Protein AF-0000000075451175 (afdb_homodimer)

Secondary structure (DSSP, 8-state):
--HHHHHHHHHHHHHHHHHHHHHHHHGGGGGT-----S--TT---HHHHHHHHIIIIIHHHHHHHHHT---HHHHHHHHHHHHHHHHHHHHHHHHH-S-S-TTHHHHHHHHHHHHHHHHHHHHHHHHHHT-/--HHHHHHHHHHHHHHHHHHHHHHHHGGGGGT-----S-STT---HHHHHHHHIIIIIHHHHHHHHHT---HHHHHHHHHHHHHHHHHHHHHHHHH-S-S-TTHHHHHHHHHHHHHHHHHHHHHHHHHHT-

Solvent-accessible surface area (backbone atoms only — not comparable to full-atom values): 13607 Å² total; per-residue (Å²): 127,55,69,40,58,52,49,32,52,43,33,50,46,49,33,51,45,48,50,49,50,54,50,57,68,51,52,46,32,35,17,51,34,82,76,77,84,65,93,45,90,82,61,74,62,63,66,59,52,51,52,49,46,41,63,42,45,49,49,35,52,50,33,36,60,22,38,73,45,85,51,65,71,36,28,47,49,25,21,54,52,28,43,52,49,21,52,46,39,48,56,48,39,58,71,52,51,90,55,94,52,48,24,49,71,54,47,42,59,51,42,32,52,51,24,47,52,40,20,52,52,29,48,48,54,43,57,55,70,75,103,130,48,70,41,54,52,50,32,51,45,32,50,48,49,34,50,44,48,51,49,49,55,49,57,70,50,52,53,44,84,75,72,46,79,60,48,76,44,94,41,90,35,61,60,60,48,65,57,37,34,52,51,36,39,63,41,43,49,49,35,52,50,35,36,58,22,38,71,46,84,52,64,70,34,27,46,50,27,21,52,53,28,42,51,48,22,51,46,37,48,55,49,37,59,71,52,52,88,56,93,54,69,66,49,72,56,47,42,59,50,45,32,52,50,23,48,52,40,20,51,54,28,49,49,53,42,56,54,69,74,99

Foldseek 3Di:
DDLLVVLLVLLVVLLVLLVVVVVLLCVCVVVVDDSDPDDPVPDDDPVVVVVSCCLNPVLSVLLSVLSPDLDLVSLVSNLVSLQVNLVCLVVVLVVCPPDPRPVSVVSSVVSNVSSVVSNVSSVVSSVVSVD/DDLLVVLLVLLVVLLVLLVVVVVLLCVCVVVPDDSDPDPPVPPDDVVVVVVSCCLNPVLSVLLSVLSPDLDLVSLVSNLVSLQVQLVCLVVVLVVCPPDPRPVSVVSSVVSNVSSVVSNVSSVVSSVVSVD

Nearest PDB structures (foldseek):
  6z0c-assembly1_A  TM=4.212E-01  e=1.501E+00  Escherichia coli
  8jcw-assembly1_3  TM=3.152E-01  e=2.525E+00  Homo sapiens
  6jx6-assembly1_A  TM=2.304E-01  e=2.951E+00  Homo sapiens
  6z0c-assembly1_A  TM=4.210E-01  e=1.888E+00  Escherichia coli
  6jx6-assembly1_A  TM=3.410E-01  e=3.008E+00  Homo sapiens

pLDDT: mean 93.8, std 7.67, range [59.25, 98.88]

Structure (mmCIF, N/CA/C/O backbone):
data_AF-0000000075451175-model_v1
#
loop_
_entity.id
_entity.type
_entity.pdbx_description
1 polymer Lipoprotein
#
loop_
_atom_site.group_PDB
_atom_site.id
_atom_site.type_symbol
_atom_site.label_atom_id
_atom_site.label_alt_id
_atom_site.label_comp_id
_atom_site.label_asym_id
_atom_site.label_entity_id
_atom_site.label_seq_id
_atom_site.pdbx_PDB_ins_code
_atom_site.Cartn_x
_atom_site.Cartn_y
_atom_site.Cartn_z
_atom_site.occupancy
_atom_site.B_iso_or_equiv
_atom_site.auth_seq_id
_atom_site.auth_comp_id
_atom_site.auth_asym_id
_atom_site.auth_atom_id
_atom_site.pdbx_PDB_model_num
ATOM 1 N N . MET A 1 1 ? -4.773 17.688 11.164 1 72 1 MET A N 1
ATOM 2 C CA . MET A 1 1 ? -3.732 16.672 11.016 1 72 1 MET A CA 1
ATOM 3 C C . MET A 1 1 ? -2.346 17.297 11.133 1 72 1 MET A C 1
ATOM 5 O O . MET A 1 1 ? -2.068 18.328 10.516 1 72 1 MET A O 1
ATOM 9 N N . THR A 1 2 ? -1.628 16.656 12.102 1 85.19 2 THR A N 1
ATOM 10 C CA . THR A 1 2 ? -0.288 17.219 12.258 1 85.19 2 THR A CA 1
ATOM 11 C C . THR A 1 2 ? 0.622 16.75 11.125 1 85.19 2 THR A C 1
ATOM 13 O O . THR A 1 2 ? 0.327 15.758 10.445 1 85.19 2 THR A O 1
ATOM 16 N N . LYS A 1 3 ? 1.642 17.484 10.945 1 89.31 3 LYS A N 1
ATOM 17 C CA . LYS A 1 3 ? 2.602 17.141 9.898 1 89.31 3 LYS A CA 1
ATOM 18 C C . LYS A 1 3 ? 3.246 15.789 10.172 1 89.31 3 LYS A C 1
ATOM 20 O O . LYS A 1 3 ? 3.453 15 9.25 1 89.31 3 LYS A O 1
ATOM 25 N N . GLY A 1 4 ? 3.52 15.555 11.398 1 91 4 GLY A N 1
ATOM 26 C CA . GLY A 1 4 ? 4.098 14.281 11.789 1 91 4 GLY A CA 1
ATOM 27 C C . GLY A 1 4 ? 3.225 13.094 11.438 1 91 4 GLY A C 1
ATOM 28 O O . GLY A 1 4 ? 3.723 12.055 11 1 91 4 GLY A O 1
ATOM 29 N N . MET A 1 5 ? 1.976 13.25 11.648 1 92.12 5 MET A N 1
ATOM 30 C CA . MET A 1 5 ? 1.048 12.164 11.336 1 92.12 5 MET A CA 1
ATOM 31 C C . MET A 1 5 ? 0.961 11.945 9.828 1 92.12 5 MET A C 1
ATOM 33 O O . MET A 1 5 ? 0.893 10.797 9.367 1 92.12 5 MET A O 1
ATOM 37 N N . LYS A 1 6 ? 0.967 12.984 9.109 1 94.81 6 LYS A N 1
ATOM 38 C CA . LYS A 1 6 ? 0.953 12.859 7.656 1 94.81 6 LYS A CA 1
ATOM 39 C C . LYS A 1 6 ? 2.197 12.133 7.156 1 94.81 6 LYS A C 1
ATOM 41 O O . LYS A 1 6 ? 2.105 11.25 6.301 1 94.81 6 LYS A O 1
ATOM 46 N N . ILE A 1 7 ? 3.271 12.523 7.707 1 97.75 7 ILE A N 1
ATOM 47 C CA . ILE A 1 7 ? 4.535 11.898 7.328 1 97.75 7 ILE A CA 1
ATOM 48 C C . ILE A 1 7 ? 4.516 10.422 7.719 1 97.75 7 ILE A C 1
ATOM 50 O O . ILE A 1 7 ? 4.988 9.57 6.961 1 97.75 7 ILE A O 1
ATOM 54 N N . ALA A 1 8 ? 3.965 10.102 8.797 1 97.56 8 ALA A N 1
ATOM 55 C CA . ALA A 1 8 ? 3.871 8.711 9.219 1 97.56 8 ALA A CA 1
ATOM 56 C C . ALA A 1 8 ? 3.014 7.898 8.25 1 97.56 8 ALA A C 1
ATOM 58 O O . ALA A 1 8 ? 3.359 6.766 7.902 1 97.56 8 ALA A O 1
ATOM 59 N N . VAL A 1 9 ? 1.909 8.461 7.809 1 97.56 9 VAL A N 1
ATOM 60 C CA . VAL A 1 9 ? 1.047 7.781 6.852 1 97.56 9 VAL A CA 1
ATOM 61 C C . VAL A 1 9 ? 1.802 7.562 5.539 1 97.56 9 VAL A C 1
ATOM 63 O O . VAL A 1 9 ? 1.702 6.5 4.926 1 97.56 9 VAL A O 1
ATOM 66 N N . LEU A 1 10 ? 2.58 8.508 5.18 1 98.69 10 LEU A N 1
ATOM 67 C CA . LEU A 1 10 ? 3.348 8.391 3.943 1 98.69 10 LEU A CA 1
ATOM 68 C C . LEU A 1 10 ? 4.402 7.293 4.062 1 98.69 10 LEU A C 1
ATOM 70 O O . LEU A 1 10 ? 4.621 6.531 3.117 1 98.69 10 LEU A O 1
ATOM 74 N N . TRP A 1 11 ? 5.027 7.195 5.191 1 98.81 11 TRP A N 1
ATOM 75 C CA . TRP A 1 11 ? 5.977 6.113 5.43 1 98.81 11 TRP A CA 1
ATOM 76 C C . TRP A 1 11 ? 5.273 4.758 5.391 1 98.81 11 TRP A C 1
ATOM 78 O O . TRP A 1 11 ? 5.816 3.785 4.863 1 98.81 11 TRP A O 1
ATOM 88 N N . LEU A 1 12 ? 4.109 4.699 5.934 1 98.69 12 LEU A N 1
ATOM 89 C CA . LEU A 1 12 ? 3.344 3.459 5.879 1 98.69 12 LEU A CA 1
ATOM 90 C C . LEU A 1 12 ? 2.975 3.113 4.438 1 98.69 12 LEU A C 1
ATOM 92 O O . LEU A 1 12 ? 2.994 1.942 4.055 1 98.69 12 LEU A O 1
ATOM 96 N N . LEU A 1 13 ? 2.693 4.133 3.672 1 98.75 13 LEU A N 1
ATOM 97 C CA . LEU A 1 13 ? 2.416 3.906 2.256 1 98.75 13 LEU A CA 1
ATOM 98 C C . LEU A 1 13 ? 3.641 3.336 1.547 1 98.75 13 LEU A C 1
ATOM 100 O O . LEU A 1 13 ? 3.51 2.508 0.643 1 98.75 13 LEU A O 1
ATOM 104 N N . VAL A 1 14 ? 4.781 3.789 1.929 1 98.81 14 VAL A N 1
ATOM 105 C CA . VAL A 1 14 ? 6.016 3.258 1.354 1 98.81 14 VAL A CA 1
ATOM 106 C C . VAL A 1 14 ? 6.125 1.767 1.659 1 98.81 14 VAL A C 1
ATOM 108 O O . VAL A 1 14 ? 6.422 0.965 0.77 1 98.81 14 VAL A O 1
ATOM 111 N N . ILE A 1 15 ? 5.871 1.383 2.881 1 98.75 15 ILE A N 1
ATOM 112 C CA . ILE A 1 15 ? 5.918 -0.023 3.27 1 98.75 15 ILE A CA 1
ATOM 113 C C . ILE A 1 15 ? 4.887 -0.815 2.469 1 98.75 15 ILE A C 1
ATOM 115 O O . ILE A 1 15 ? 5.203 -1.868 1.909 1 98.75 15 ILE A O 1
ATOM 119 N N . CYS A 1 16 ? 3.725 -0.263 2.383 1 98.5 16 CYS A N 1
ATOM 120 C CA . CYS A 1 16 ? 2.652 -0.917 1.64 1 98.5 16 CYS A CA 1
ATOM 121 C C . CYS A 1 16 ? 3.006 -1.034 0.162 1 98.5 16 CYS A C 1
ATOM 123 O O . CYS A 1 16 ? 2.707 -2.045 -0.475 1 98.5 16 CYS A O 1
ATOM 125 N N . GLY A 1 17 ? 3.621 0.024 -0.319 1 98.38 17 GLY A N 1
ATOM 126 C CA . GLY A 1 17 ? 4.035 0.001 -1.713 1 98.38 17 GLY A CA 1
ATOM 127 C C . GLY A 1 17 ? 5.062 -1.073 -2.014 1 98.38 17 GLY A C 1
ATOM 128 O O . GLY A 1 17 ? 4.945 -1.793 -3.008 1 98.38 17 GLY A O 1
ATOM 129 N N . PHE A 1 18 ? 6.039 -1.231 -1.179 1 98.19 18 PHE A N 1
ATOM 130 C CA . PHE A 1 18 ? 7.051 -2.264 -1.362 1 98.19 18 PHE A CA 1
ATOM 131 C C . PHE A 1 18 ? 6.434 -3.652 -1.262 1 98.19 18 PHE A C 1
ATOM 133 O O . PHE A 1 18 ? 6.781 -4.551 -2.031 1 98.19 18 PHE A O 1
ATOM 140 N N . ALA A 1 19 ? 5.551 -3.764 -0.344 1 97.31 19 ALA A N 1
ATOM 141 C CA . ALA A 1 19 ? 4.863 -5.047 -0.218 1 97.31 19 ALA A CA 1
ATOM 142 C C . ALA A 1 19 ? 4.031 -5.348 -1.461 1 97.31 19 ALA A C 1
ATOM 144 O O . ALA A 1 19 ? 4.07 -6.465 -1.986 1 97.31 19 ALA A O 1
ATOM 145 N N . SER A 1 20 ? 3.336 -4.379 -1.956 1 97.62 20 SER A N 1
ATOM 146 C CA . SER A 1 20 ? 2.514 -4.555 -3.148 1 97.62 20 SER A CA 1
ATOM 147 C C . SER A 1 20 ? 3.369 -4.875 -4.367 1 97.62 20 SER A C 1
ATOM 149 O O . SER A 1 20 ? 2.98 -5.688 -5.211 1 97.62 20 SER A O 1
ATOM 151 N N . HIS A 1 21 ? 4.492 -4.219 -4.457 1 97.38 21 HIS A N 1
ATOM 152 C CA . HIS A 1 21 ? 5.438 -4.484 -5.535 1 97.38 21 HIS A CA 1
ATOM 153 C C . HIS A 1 21 ? 5.891 -5.941 -5.523 1 97.38 21 HIS A C 1
ATOM 155 O O . HIS A 1 21 ? 5.887 -6.605 -6.562 1 97.38 21 HIS A O 1
ATOM 161 N N . SER A 1 22 ? 6.211 -6.445 -4.363 1 95.38 22 SER A N 1
ATOM 162 C CA . SER A 1 22 ? 6.664 -7.828 -4.223 1 95.38 22 SER A CA 1
ATOM 163 C C . SER A 1 22 ? 5.531 -8.812 -4.508 1 95.38 22 SER A C 1
ATOM 165 O O . SER A 1 22 ? 5.734 -9.812 -5.191 1 95.38 22 SER A O 1
ATOM 167 N N . VAL A 1 23 ? 4.359 -8.492 -4.012 1 95.88 23 VAL A N 1
ATOM 168 C CA . VAL A 1 23 ? 3.203 -9.336 -4.277 1 95.88 23 VAL A CA 1
ATOM 169 C C . VAL A 1 23 ? 2.912 -9.359 -5.777 1 95.88 23 VAL A C 1
ATOM 171 O O . VAL A 1 23 ? 2.676 -10.43 -6.352 1 95.88 23 VAL A O 1
ATOM 174 N N . CYS A 1 24 ? 2.975 -8.234 -6.379 1 96 24 CYS A N 1
ATOM 175 C CA . CYS A 1 24 ? 2.748 -8.125 -7.816 1 96 24 CYS A CA 1
ATOM 176 C C . CYS A 1 24 ? 3.701 -9.031 -8.586 1 96 24 CYS A C 1
ATOM 178 O O . CYS A 1 24 ? 3.295 -9.695 -9.547 1 96 24 CYS A O 1
ATOM 180 N N . ASP A 1 25 ? 4.906 -9.133 -8.188 1 94.06 25 ASP A N 1
ATOM 181 C CA . ASP A 1 25 ? 5.918 -9.945 -8.859 1 94.06 25 ASP A CA 1
ATOM 182 C C . ASP A 1 25 ? 5.645 -11.438 -8.672 1 94.06 25 ASP A C 1
ATOM 184 O O . ASP A 1 25 ? 6.113 -12.266 -9.453 1 94.06 25 ASP A O 1
ATOM 188 N N . MET A 1 26 ? 4.848 -11.758 -7.695 1 92.88 26 MET A N 1
ATOM 189 C CA . MET A 1 26 ? 4.598 -13.164 -7.402 1 92.88 26 MET A CA 1
ATOM 190 C C . MET A 1 26 ? 3.281 -13.625 -8.023 1 92.88 26 MET A C 1
ATOM 192 O O . MET A 1 26 ? 3.043 -14.828 -8.156 1 92.88 26 MET A O 1
ATOM 196 N N . LEU A 1 27 ? 2.432 -12.766 -8.453 1 93.06 27 LEU A N 1
ATOM 197 C CA . LEU A 1 27 ? 1.084 -13.094 -8.906 1 93.06 27 LEU A CA 1
ATOM 198 C C . LEU A 1 27 ? 1.128 -14.008 -10.125 1 93.06 27 LEU A C 1
ATOM 200 O O . LEU A 1 27 ? 0.299 -14.906 -10.266 1 93.06 27 LEU A O 1
ATOM 204 N N . PRO A 1 28 ? 2.098 -13.859 -11.016 1 92.56 28 PRO A N 1
ATOM 205 C CA . PRO A 1 28 ? 2.139 -14.734 -12.188 1 92.56 28 PRO A CA 1
ATOM 206 C C . PRO A 1 28 ? 2.254 -16.203 -11.828 1 92.56 28 PRO A C 1
ATOM 208 O O . PRO A 1 28 ? 1.972 -17.078 -12.656 1 92.56 28 PRO A O 1
ATOM 211 N N . MET A 1 29 ? 2.592 -16.5 -10.656 1 89.81 29 MET A N 1
ATOM 212 C CA . MET A 1 29 ? 2.668 -17.891 -10.219 1 89.81 29 MET A CA 1
ATOM 213 C C . MET A 1 29 ? 1.296 -18.562 -10.266 1 89.81 29 MET A C 1
ATOM 215 O O . MET A 1 29 ? 1.193 -19.766 -10.469 1 89.81 29 MET A O 1
ATOM 219 N N . PHE A 1 30 ? 0.245 -17.812 -10.195 1 90.69 30 PHE A N 1
ATOM 220 C CA . PHE A 1 30 ? -1.111 -18.344 -10.242 1 90.69 30 PHE A CA 1
ATOM 221 C C . PHE A 1 30 ? -1.473 -18.781 -11.656 1 90.69 30 PHE A C 1
ATOM 223 O O . PHE A 1 30 ? -2.461 -19.484 -11.867 1 90.69 30 PHE A O 1
ATOM 230 N N . TRP A 1 31 ? -0.613 -18.344 -12.586 1 91.75 31 TRP A N 1
ATOM 231 C CA . TRP A 1 31 ? -0.802 -18.75 -13.969 1 91.75 31 TRP A CA 1
ATOM 232 C C . TRP A 1 31 ? 0.251 -19.766 -14.383 1 91.75 31 TRP A C 1
ATOM 234 O O . TRP A 1 31 ? 0.427 -20.047 -15.57 1 91.75 31 TRP A O 1
ATOM 244 N N . GLY A 1 32 ? 1.079 -20.219 -13.328 1 88.19 32 GLY A N 1
ATOM 245 C CA . GLY A 1 32 ? 2.039 -21.281 -13.57 1 88.19 32 GLY A CA 1
ATOM 246 C C . GLY A 1 32 ? 3.402 -20.766 -14 1 88.19 32 GLY A C 1
ATOM 247 O O . GLY A 1 32 ? 4.254 -21.547 -14.438 1 88.19 32 GLY A O 1
ATOM 248 N N . LYS A 1 33 ? 3.621 -19.578 -13.938 1 88.25 33 LYS A N 1
ATOM 249 C CA . LYS A 1 33 ? 4.918 -19.016 -14.305 1 88.25 33 LYS A CA 1
ATOM 250 C C . LYS A 1 33 ? 5.965 -19.297 -13.234 1 88.25 33 LYS A C 1
ATOM 252 O O . LYS A 1 33 ? 5.684 -19.172 -12.039 1 88.25 33 LYS A O 1
ATOM 257 N N . ASP A 1 34 ? 7.141 -19.672 -13.695 1 83.5 34 ASP A N 1
ATOM 258 C CA . ASP A 1 34 ? 8.289 -19.75 -12.797 1 83.5 34 ASP A CA 1
ATOM 259 C C . ASP A 1 34 ? 8.844 -18.359 -12.492 1 83.5 34 ASP A C 1
ATOM 261 O O . ASP A 1 34 ? 9.148 -17.594 -13.406 1 83.5 34 ASP A O 1
ATOM 265 N N . MET A 1 35 ? 9.031 -18.062 -11.156 1 81.56 35 MET A N 1
ATOM 266 C CA . MET A 1 35 ? 9.398 -16.703 -10.773 1 81.56 35 MET A CA 1
ATOM 267 C C . MET A 1 35 ? 10.883 -16.609 -10.445 1 81.56 35 MET A C 1
ATOM 269 O O . MET A 1 35 ? 11.367 -15.555 -10.031 1 81.56 35 MET A O 1
ATOM 273 N N . ALA A 1 36 ? 11.547 -17.641 -10.656 1 79.25 36 ALA A N 1
ATOM 274 C CA . ALA A 1 36 ? 12.992 -17.578 -10.43 1 79.25 36 ALA A CA 1
ATOM 275 C C . ALA A 1 36 ? 13.648 -16.594 -11.398 1 79.25 36 ALA A C 1
ATOM 277 O O . ALA A 1 36 ? 13.438 -16.656 -12.609 1 79.25 36 ALA A O 1
ATOM 278 N N . VAL A 1 37 ? 14.383 -15.539 -10.82 1 71.19 37 VAL A N 1
ATOM 279 C CA . VAL A 1 37 ? 14.984 -14.508 -11.656 1 71.19 37 VAL A CA 1
ATOM 280 C C . VAL A 1 37 ? 16.406 -14.914 -12.039 1 71.19 37 VAL A C 1
ATOM 282 O O . VAL A 1 37 ? 16.922 -14.5 -13.078 1 71.19 37 VAL A O 1
ATOM 285 N N . VAL A 1 38 ? 17.078 -15.492 -11.102 1 67.12 38 VAL A N 1
ATOM 286 C CA . VAL A 1 38 ? 18.438 -15.938 -11.391 1 67.12 38 VAL A CA 1
ATOM 287 C C . VAL A 1 38 ? 18.547 -17.438 -11.156 1 67.12 38 VAL A C 1
ATOM 289 O O . VAL A 1 38 ? 17.938 -17.984 -10.227 1 67.12 38 VAL A O 1
ATOM 292 N N . ALA A 1 39 ? 19.062 -17.938 -12.203 1 67.75 39 ALA A N 1
ATOM 293 C CA . ALA A 1 39 ? 19.312 -19.375 -12.086 1 67.75 39 ALA A CA 1
ATOM 294 C C . ALA A 1 39 ? 20.422 -19.656 -11.062 1 67.75 39 ALA A C 1
ATOM 296 O O . ALA A 1 39 ? 21.578 -19.281 -11.273 1 67.75 39 ALA A O 1
ATOM 297 N N . THR A 1 40 ? 20.203 -19.828 -9.82 1 69 40 THR A N 1
ATOM 298 C CA . THR A 1 40 ? 21.234 -20.094 -8.828 1 69 40 THR A CA 1
ATOM 299 C C . THR A 1 40 ? 21.109 -21.531 -8.305 1 69 40 THR A C 1
ATOM 301 O O . THR A 1 40 ? 21.75 -21.875 -7.301 1 69 40 THR A O 1
ATOM 304 N N . ASP A 1 41 ? 20.578 -22.312 -8.977 1 68.94 41 ASP A N 1
ATOM 305 C CA . ASP A 1 41 ? 20.344 -23.672 -8.516 1 68.94 41 ASP A CA 1
ATOM 306 C C . ASP A 1 41 ? 19.703 -23.688 -7.129 1 68.94 41 ASP A C 1
ATOM 308 O O . ASP A 1 41 ? 20.062 -24.531 -6.289 1 68.94 41 ASP A O 1
ATOM 312 N N . GLY A 1 42 ? 19.047 -22.625 -6.793 1 72.38 42 GLY A N 1
ATOM 313 C CA . GLY A 1 42 ? 18.359 -22.562 -5.512 1 72.38 42 GLY A CA 1
ATOM 314 C C . GLY A 1 42 ? 19.125 -21.781 -4.461 1 72.38 42 GLY A C 1
ATOM 315 O O . GLY A 1 42 ? 18.641 -21.594 -3.342 1 72.38 42 GLY A O 1
ATOM 316 N N . ASN A 1 43 ? 20.281 -21.297 -4.863 1 80.06 43 ASN A N 1
ATOM 317 C CA . ASN A 1 43 ? 21.047 -20.5 -3.908 1 80.06 43 ASN A CA 1
ATOM 318 C C . ASN A 1 43 ? 20.5 -19.078 -3.789 1 80.06 43 ASN A C 1
ATOM 320 O O . ASN A 1 43 ? 20.375 -18.375 -4.789 1 80.06 43 ASN A O 1
ATOM 324 N N . VAL A 1 44 ? 20.125 -18.797 -2.598 1 81.56 44 VAL A N 1
ATOM 325 C CA . VAL A 1 44 ? 19.5 -17.516 -2.293 1 81.56 44 VAL A CA 1
ATOM 326 C C . VAL A 1 44 ? 20.578 -16.484 -1.985 1 81.56 44 VAL A C 1
ATOM 328 O O . VAL A 1 44 ? 21.547 -16.781 -1.281 1 81.56 44 VAL A O 1
ATOM 331 N N . ASP A 1 45 ? 20.516 -15.305 -2.619 1 87.19 45 ASP A N 1
ATOM 332 C CA . ASP A 1 45 ? 21.375 -14.172 -2.277 1 87.19 45 ASP A CA 1
ATOM 333 C C . ASP A 1 45 ? 20.969 -13.57 -0.936 1 87.19 45 ASP A C 1
ATOM 335 O O . ASP A 1 45 ? 20.062 -12.734 -0.872 1 87.19 45 ASP A O 1
ATOM 339 N N . GLN A 1 46 ? 21.688 -13.945 0.085 1 90.31 46 GLN A N 1
ATOM 340 C CA . GLN A 1 46 ? 21.344 -13.531 1.44 1 90.31 46 GLN A CA 1
ATOM 341 C C . GLN A 1 46 ? 21.516 -12.031 1.618 1 90.31 46 GLN A C 1
ATOM 343 O O . GLN A 1 46 ? 20.734 -11.391 2.318 1 90.31 46 GLN A O 1
ATOM 348 N N . GLY A 1 47 ? 22.516 -11.547 0.973 1 90.81 47 GLY A N 1
ATOM 349 C CA . GLY A 1 47 ? 22.766 -10.117 1.065 1 90.81 47 GLY A CA 1
ATOM 350 C C . GLY A 1 47 ? 21.641 -9.281 0.461 1 90.81 47 GLY A C 1
ATOM 351 O O . GLY A 1 47 ? 21.219 -8.297 1.053 1 90.81 47 GLY A O 1
ATOM 352 N N . MET A 1 48 ? 21.219 -9.734 -0.661 1 90.06 48 MET A N 1
ATOM 353 C CA . MET A 1 48 ? 20.125 -9.023 -1.323 1 90.06 48 MET A CA 1
ATOM 354 C C . MET A 1 48 ? 18.844 -9.117 -0.509 1 90.06 48 MET A C 1
ATOM 356 O O . MET A 1 48 ? 18.062 -8.164 -0.457 1 90.06 48 MET A O 1
ATOM 360 N N . MET A 1 49 ? 18.609 -10.188 0.135 1 92.06 49 MET A N 1
ATOM 361 C CA . MET A 1 49 ? 17.422 -10.352 0.971 1 92.06 49 MET A CA 1
ATOM 362 C C . MET A 1 49 ? 17.438 -9.367 2.133 1 92.06 49 MET A C 1
ATOM 364 O O . MET A 1 49 ? 16.422 -8.727 2.426 1 92.06 49 MET A O 1
ATOM 368 N N . VAL A 1 50 ? 18.547 -9.266 2.729 1 94.88 50 VAL A N 1
ATOM 369 C CA . VAL A 1 50 ? 18.688 -8.352 3.857 1 94.88 50 VAL A CA 1
ATOM 370 C C . VAL A 1 50 ? 18.5 -6.914 3.383 1 94.88 50 VAL A C 1
ATOM 372 O O . VAL A 1 50 ? 17.781 -6.137 4.008 1 94.88 50 VAL A O 1
ATOM 375 N N . PHE A 1 51 ? 19.141 -6.621 2.342 1 94.69 51 PHE A N 1
ATOM 376 C CA . PHE A 1 51 ? 19.078 -5.281 1.771 1 94.69 51 PHE A CA 1
ATOM 377 C C . PHE A 1 51 ? 17.625 -4.887 1.495 1 94.69 51 PHE A C 1
ATOM 379 O O . PHE A 1 51 ? 17.203 -3.787 1.854 1 94.69 51 PHE A O 1
ATOM 386 N N . MET A 1 52 ? 16.938 -5.777 0.984 1 93.62 52 MET A N 1
ATOM 387 C CA . MET A 1 52 ? 15.547 -5.512 0.636 1 93.62 52 MET A CA 1
ATOM 388 C C . MET A 1 52 ? 14.711 -5.258 1.887 1 93.62 52 MET A C 1
ATOM 390 O O . MET A 1 52 ? 13.867 -4.363 1.902 1 93.62 52 MET A O 1
ATOM 394 N N . MET A 1 53 ? 14.969 -5.922 2.98 1 97.06 53 MET A N 1
ATOM 395 C CA . MET A 1 53 ? 14.188 -5.758 4.199 1 97.06 53 MET A CA 1
ATOM 396 C C . MET A 1 53 ? 14.57 -4.473 4.926 1 97.06 53 MET A C 1
ATOM 398 O O . MET A 1 53 ? 13.719 -3.826 5.543 1 97.06 53 MET A O 1
ATOM 402 N N . LEU A 1 54 ? 15.773 -4.168 4.781 1 96.94 54 LEU A N 1
ATOM 403 C CA . LEU A 1 54 ? 16.219 -2.918 5.387 1 96.94 54 LEU A CA 1
ATOM 404 C C . LEU A 1 54 ? 15.523 -1.725 4.734 1 96.94 54 LEU A C 1
ATOM 406 O O . LEU A 1 54 ? 14.961 -0.876 5.426 1 96.94 54 LEU A O 1
ATOM 410 N N . LEU A 1 55 ? 15.5 -1.796 3.463 1 96.5 55 LEU A N 1
ATOM 411 C CA . LEU A 1 55 ? 14.977 -0.656 2.719 1 96.5 55 LEU A CA 1
ATOM 412 C C . LEU A 1 55 ? 13.453 -0.622 2.777 1 96.5 55 LEU A C 1
ATOM 414 O O . LEU A 1 55 ? 12.859 0.445 2.941 1 96.5 55 LEU A O 1
ATOM 418 N N . SER A 1 56 ? 12.859 -1.804 2.752 1 97.06 56 SER A N 1
ATOM 419 C CA . SER A 1 56 ? 11.406 -1.851 2.576 1 97.06 56 SER A CA 1
ATOM 420 C C . SER A 1 56 ? 10.688 -1.732 3.914 1 97.06 56 SER A C 1
ATOM 422 O O . SER A 1 56 ? 9.516 -1.336 3.961 1 97.06 56 SER A O 1
ATOM 424 N N . PHE A 1 57 ? 11.414 -2.045 4.977 1 98.44 57 PHE A N 1
ATOM 425 C CA . PHE A 1 57 ? 10.688 -2.092 6.238 1 98.44 57 PHE A CA 1
ATOM 426 C C . PHE A 1 57 ? 11.43 -1.307 7.316 1 98.44 57 PHE A C 1
ATOM 428 O O . PHE A 1 57 ? 10.867 -0.38 7.91 1 98.44 57 PHE A O 1
ATOM 435 N N . PHE A 1 58 ? 12.633 -1.533 7.496 1 98.62 58 PHE A N 1
ATOM 436 C CA . PHE A 1 58 ? 13.367 -0.955 8.617 1 98.62 58 PHE A CA 1
ATOM 437 C C . PHE A 1 58 ? 13.5 0.555 8.461 1 98.62 58 PHE A C 1
ATOM 439 O O . PHE A 1 58 ? 13.188 1.312 9.383 1 98.62 58 PHE A O 1
ATOM 446 N N . VAL A 1 59 ? 13.969 0.952 7.332 1 98.62 59 VAL A N 1
ATOM 447 C CA . VAL A 1 59 ? 14.18 2.375 7.086 1 98.62 59 VAL A CA 1
ATOM 448 C C . VAL A 1 59 ? 12.867 3.133 7.262 1 98.62 59 VAL A C 1
ATOM 450 O O . VAL A 1 59 ? 12.805 4.121 7.996 1 98.62 59 VAL A O 1
ATOM 453 N N . PRO A 1 60 ? 11.773 2.674 6.668 1 98.75 60 PRO A N 1
ATOM 454 C CA . PRO A 1 60 ? 10.508 3.375 6.883 1 98.75 60 PRO A CA 1
ATOM 455 C C . PRO A 1 60 ? 10.094 3.412 8.352 1 98.75 60 PRO A C 1
ATOM 457 O O . PRO A 1 60 ? 9.57 4.426 8.828 1 98.75 60 PRO A O 1
ATOM 460 N N . VAL A 1 61 ? 10.32 2.369 9.07 1 98.75 61 VAL A N 1
ATOM 461 C CA . VAL A 1 61 ? 9.977 2.336 10.492 1 98.75 61 VAL A CA 1
ATOM 462 C C . VAL A 1 61 ? 10.781 3.396 11.242 1 98.75 61 VAL A C 1
ATOM 464 O O . VAL A 1 61 ? 10.234 4.133 12.062 1 98.75 61 VAL A O 1
ATOM 467 N N . CYS A 1 62 ? 12.023 3.52 10.938 1 98.56 62 CYS A N 1
ATOM 468 C CA . CYS A 1 62 ? 12.844 4.566 11.531 1 98.56 62 CYS A CA 1
ATOM 469 C C . CYS A 1 62 ? 12.312 5.949 11.172 1 98.56 62 CYS A C 1
ATOM 471 O O . CYS A 1 62 ? 12.242 6.836 12.023 1 98.56 62 CYS A O 1
ATOM 473 N N . GLY A 1 63 ? 11.961 6.078 9.922 1 98.44 63 GLY A N 1
ATOM 474 C CA . GLY A 1 63 ? 11.383 7.348 9.492 1 98.44 63 GLY A CA 1
ATOM 475 C C . GLY A 1 63 ? 10.148 7.734 10.281 1 98.44 63 GLY A C 1
ATOM 476 O O . GLY A 1 63 ? 10 8.891 10.695 1 98.44 63 GLY A O 1
ATOM 477 N N . ILE A 1 64 ? 9.297 6.77 10.523 1 98.12 64 ILE A N 1
ATOM 478 C CA . ILE A 1 64 ? 8.086 7.012 11.297 1 98.12 64 ILE A CA 1
ATOM 479 C C . ILE A 1 64 ? 8.453 7.469 12.711 1 98.12 64 ILE A C 1
ATOM 481 O O . ILE A 1 64 ? 7.969 8.492 13.188 1 98.12 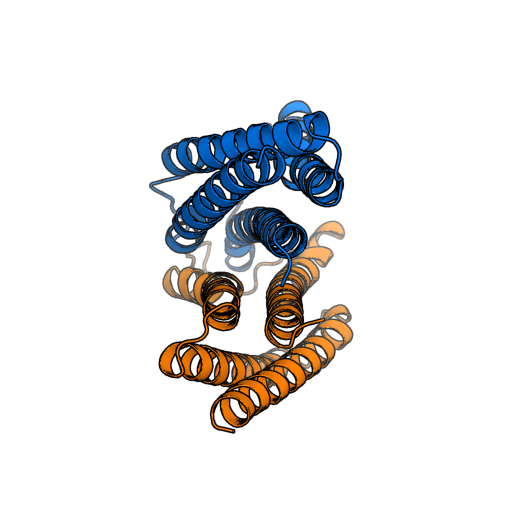64 ILE A O 1
ATOM 485 N N . PHE A 1 65 ? 9.336 6.809 13.375 1 97.75 65 PHE A N 1
ATOM 486 C CA . PHE A 1 65 ? 9.719 7.145 14.742 1 97.75 65 PHE A CA 1
ATOM 487 C C . PHE A 1 65 ? 10.352 8.531 14.805 1 97.75 65 PHE A C 1
ATOM 489 O O . PHE A 1 65 ? 10.055 9.312 15.703 1 97.75 65 PHE A O 1
ATOM 496 N N . CYS A 1 66 ? 11.148 8.82 13.867 1 96.88 66 CYS A N 1
ATOM 497 C CA . CYS A 1 66 ? 11.812 10.117 13.82 1 96.88 66 CYS A CA 1
ATOM 498 C C . CYS A 1 66 ? 10.797 11.234 13.594 1 96.88 66 CYS A C 1
ATOM 500 O O . CYS A 1 66 ? 10.938 12.328 14.148 1 96.88 66 CYS A O 1
ATOM 502 N N . SER A 1 67 ? 9.805 10.945 12.828 1 93.56 67 SER A N 1
ATOM 503 C CA . SER A 1 67 ? 8.844 11.977 12.445 1 93.56 67 SER A CA 1
ATOM 504 C C . SER A 1 67 ? 7.984 12.406 13.641 1 93.56 67 SER A C 1
ATOM 506 O O . SER A 1 67 ? 7.426 13.5 13.648 1 93.56 67 SER A O 1
ATOM 508 N N . TRP A 1 68 ? 7.926 11.57 14.656 1 93.88 68 TRP A N 1
ATOM 509 C CA . TRP A 1 68 ? 7.113 11.867 15.836 1 93.88 68 TRP A CA 1
ATOM 510 C C . TRP A 1 68 ? 7.914 12.656 16.859 1 93.88 68 TRP A C 1
ATOM 512 O O . TRP A 1 68 ? 7.367 13.117 17.875 1 93.88 68 TRP A O 1
ATOM 522 N N . GLN A 1 69 ? 9.172 12.781 16.547 1 91.31 69 GLN A N 1
ATOM 523 C CA . GLN A 1 69 ? 10.031 13.445 17.516 1 91.31 69 GLN A CA 1
ATOM 524 C C . GLN A 1 69 ? 10.109 14.945 17.25 1 91.31 69 GLN A C 1
ATOM 526 O O . GLN A 1 69 ? 9.805 15.398 16.141 1 91.31 69 GLN A O 1
ATOM 531 N N . ARG A 1 70 ? 10.484 15.75 18.297 1 90.81 70 ARG A N 1
ATOM 532 C CA . ARG A 1 70 ? 10.555 17.203 18.203 1 90.81 70 ARG A CA 1
ATOM 533 C C . ARG A 1 70 ? 11.992 17.656 17.969 1 90.81 70 ARG A C 1
ATOM 535 O O . ARG A 1 70 ? 12.227 18.766 17.469 1 90.81 70 ARG A O 1
ATOM 542 N N . ALA A 1 71 ? 12.93 16.859 18.359 1 94.88 71 ALA A N 1
ATOM 543 C CA . ALA A 1 71 ? 14.336 17.234 18.219 1 94.88 71 ALA A CA 1
ATOM 544 C C . ALA A 1 71 ? 14.695 17.484 16.766 1 94.88 71 ALA A C 1
ATOM 546 O O . ALA A 1 71 ? 14.367 16.656 15.891 1 94.88 71 ALA A O 1
ATOM 547 N N . LYS A 1 72 ? 15.406 18.562 16.547 1 94.94 72 LYS A N 1
ATOM 548 C CA . LYS A 1 72 ? 15.781 18.953 15.203 1 94.94 72 LYS A CA 1
ATOM 549 C C . LYS A 1 72 ? 16.578 17.859 14.508 1 94.94 72 LYS A C 1
ATOM 551 O O . LYS A 1 72 ? 16.359 17.578 13.328 1 94.94 72 LYS A O 1
ATOM 556 N N . ALA A 1 73 ? 17.516 17.266 15.172 1 96.81 73 ALA A N 1
ATOM 557 C CA . ALA A 1 73 ? 18.359 16.219 14.602 1 96.81 73 ALA A CA 1
ATOM 558 C C . ALA A 1 73 ? 17.516 15.055 14.078 1 96.81 73 ALA A C 1
ATOM 560 O O . ALA A 1 73 ? 17.828 14.469 13.039 1 96.81 73 ALA A O 1
ATOM 561 N N . LEU A 1 74 ? 16.422 14.742 14.734 1 97.44 74 LEU A N 1
ATOM 562 C CA . LEU A 1 74 ? 15.578 13.625 14.344 1 97.44 74 LEU A CA 1
ATOM 563 C C . LEU A 1 74 ? 14.688 14 13.164 1 97.44 74 LEU A C 1
ATOM 565 O O . LEU A 1 74 ? 14.391 13.164 12.305 1 97.44 74 LEU A O 1
ATOM 569 N N . ARG A 1 75 ? 14.297 15.234 13.094 1 96.5 75 ARG A N 1
ATOM 570 C CA . ARG A 1 75 ? 13.555 15.703 11.93 1 96.5 75 ARG A CA 1
ATOM 571 C C . ARG A 1 75 ? 14.438 15.688 10.68 1 96.5 75 ARG A C 1
ATOM 573 O O . ARG A 1 75 ? 13.984 15.312 9.602 1 96.5 75 ARG A O 1
ATOM 580 N N . ILE A 1 76 ? 15.648 16.109 10.875 1 98 76 ILE A N 1
ATOM 581 C CA . ILE A 1 76 ? 16.594 16.094 9.773 1 98 76 ILE A CA 1
ATOM 582 C C . ILE A 1 76 ? 16.859 14.648 9.336 1 98 76 ILE A C 1
ATOM 584 O O . ILE A 1 76 ? 16.891 14.352 8.133 1 98 76 ILE A O 1
ATOM 588 N N . THR A 1 77 ? 17.062 13.734 10.281 1 98.44 77 THR A N 1
ATOM 589 C CA . THR A 1 77 ? 17.25 12.328 9.961 1 98.44 77 THR A CA 1
ATOM 590 C C . THR A 1 77 ? 16.078 11.797 9.148 1 98.44 77 THR A C 1
ATOM 592 O O . THR A 1 77 ? 16.281 11.125 8.133 1 98.44 77 THR A O 1
ATOM 595 N N . ASN A 1 78 ? 14.898 12.102 9.57 1 98.44 78 ASN A N 1
ATOM 596 C CA . ASN A 1 78 ? 13.719 11.711 8.805 1 98.44 78 ASN A CA 1
ATOM 597 C C . ASN A 1 78 ? 13.766 12.25 7.379 1 98.44 78 ASN A C 1
ATOM 599 O O . ASN A 1 78 ? 13.484 11.516 6.426 1 98.44 78 ASN A O 1
ATOM 603 N N . ALA A 1 79 ? 14.141 13.5 7.227 1 98.56 79 ALA A N 1
ATOM 604 C CA . ALA A 1 79 ? 14.18 14.109 5.898 1 98.56 79 ALA A CA 1
ATOM 605 C C . ALA A 1 79 ? 15.219 13.422 5.016 1 98.56 79 ALA A C 1
ATOM 607 O O . ALA A 1 79 ? 14.977 13.188 3.83 1 98.56 79 ALA A O 1
ATOM 608 N N . VAL A 1 80 ? 16.344 13.125 5.566 1 98.75 80 VAL A N 1
ATOM 609 C CA . VAL A 1 80 ? 17.406 12.453 4.82 1 98.75 80 VAL A CA 1
ATOM 610 C C . VAL A 1 80 ? 16.922 11.07 4.375 1 98.75 80 VAL A C 1
ATOM 612 O O . VAL A 1 80 ? 17.094 10.703 3.211 1 98.75 80 VAL A O 1
ATOM 615 N N . LEU A 1 81 ? 16.328 10.344 5.266 1 98.81 81 LEU A N 1
ATOM 616 C CA . LEU A 1 81 ? 15.805 9.016 4.934 1 98.81 81 LEU A CA 1
ATOM 617 C C . LEU A 1 81 ? 14.742 9.109 3.842 1 98.81 81 LEU A C 1
ATOM 619 O O . LEU A 1 81 ? 14.719 8.289 2.924 1 98.81 81 LEU A O 1
ATOM 623 N N . ALA A 1 82 ? 13.922 10.078 3.939 1 98.81 82 ALA A N 1
ATOM 624 C CA . ALA A 1 82 ? 12.852 10.273 2.959 1 98.81 82 ALA A CA 1
ATOM 625 C C . ALA A 1 82 ? 13.43 10.555 1.573 1 98.81 82 ALA A C 1
ATOM 627 O O . ALA A 1 82 ? 12.953 10.016 0.573 1 98.81 82 ALA A O 1
ATOM 628 N N . VAL A 1 83 ? 14.445 11.344 1.527 1 98.81 83 VAL A N 1
ATOM 629 C CA . VAL A 1 83 ? 15.07 11.672 0.254 1 98.81 83 VAL A CA 1
ATOM 630 C C . VAL A 1 83 ? 15.742 10.43 -0.331 1 98.81 83 VAL A C 1
ATOM 632 O O . VAL A 1 83 ? 15.641 10.172 -1.534 1 98.81 83 VAL A O 1
ATOM 635 N N . LEU A 1 84 ? 16.375 9.672 0.479 1 98.56 84 LEU A N 1
ATOM 636 C CA . LEU A 1 84 ? 17.016 8.445 0.03 1 98.56 84 LEU A CA 1
ATOM 637 C C . LEU A 1 84 ? 15.992 7.469 -0.537 1 98.56 84 LEU A C 1
ATOM 639 O O . LEU A 1 84 ? 16.234 6.836 -1.569 1 98.56 84 LEU A O 1
ATOM 643 N N . ILE A 1 85 ? 14.891 7.352 0.118 1 98.75 85 ILE A N 1
ATOM 644 C CA . ILE A 1 85 ? 13.852 6.441 -0.35 1 98.75 85 ILE A CA 1
ATOM 645 C C . ILE A 1 85 ? 13.289 6.941 -1.681 1 98.75 85 ILE A C 1
ATOM 647 O O . ILE A 1 85 ? 13.016 6.145 -2.582 1 98.75 85 ILE A O 1
ATOM 651 N N . ALA A 1 86 ? 13.117 8.242 -1.829 1 98.69 86 ALA A N 1
ATOM 652 C CA . ALA A 1 86 ? 12.625 8.805 -3.086 1 98.69 86 ALA A CA 1
ATOM 653 C C . ALA A 1 86 ? 13.586 8.508 -4.23 1 98.69 86 ALA A C 1
ATOM 655 O O . ALA A 1 86 ? 13.172 8.078 -5.309 1 98.69 86 ALA A O 1
ATOM 656 N N . LEU A 1 87 ? 14.859 8.68 -3.988 1 98.44 87 LEU A N 1
ATOM 657 C CA . LEU A 1 87 ? 15.875 8.406 -5 1 98.44 87 LEU A CA 1
ATOM 658 C C . LEU A 1 87 ? 15.922 6.918 -5.336 1 98.44 87 LEU A C 1
ATOM 660 O O . LEU A 1 87 ? 16.047 6.547 -6.504 1 98.44 87 LEU A O 1
ATOM 664 N N . PHE A 1 88 ? 15.844 6.117 -4.352 1 98.19 88 PHE A N 1
ATOM 665 C CA . PHE A 1 88 ? 15.844 4.676 -4.574 1 98.19 88 PHE A CA 1
ATOM 666 C C . PHE A 1 88 ? 14.664 4.266 -5.449 1 98.19 88 PHE A C 1
ATOM 668 O O . PHE A 1 88 ? 14.82 3.457 -6.367 1 98.19 88 PHE A O 1
ATOM 675 N N . ASN A 1 89 ? 13.484 4.832 -5.102 1 98.38 89 ASN A N 1
ATOM 676 C CA . ASN A 1 89 ? 12.305 4.504 -5.883 1 98.38 89 ASN A CA 1
ATOM 677 C C . ASN A 1 89 ? 12.492 4.848 -7.359 1 98.38 89 ASN A C 1
ATOM 679 O O . ASN A 1 89 ? 12.094 4.078 -8.234 1 98.38 89 ASN A O 1
ATOM 683 N N . ILE A 1 90 ? 13.086 5.945 -7.641 1 98.12 90 ILE A N 1
ATOM 684 C CA . ILE A 1 90 ? 13.312 6.367 -9.016 1 98.12 90 ILE A CA 1
ATOM 685 C C . ILE A 1 90 ? 14.312 5.426 -9.688 1 98.12 90 ILE A C 1
ATOM 687 O O . ILE A 1 90 ? 14.031 4.879 -10.758 1 98.12 90 ILE A O 1
ATOM 691 N N . ALA A 1 91 ? 15.445 5.152 -9.062 1 96.94 91 ALA A N 1
ATOM 692 C CA . ALA A 1 91 ? 16.469 4.27 -9.617 1 96.94 91 ALA A CA 1
ATOM 693 C C . ALA A 1 91 ? 15.93 2.861 -9.836 1 96.94 91 ALA A C 1
ATOM 695 O O . ALA A 1 91 ? 16.156 2.258 -10.883 1 96.94 91 ALA A O 1
ATOM 696 N N . HIS A 1 92 ? 15.219 2.406 -8.867 1 95.56 92 HIS A N 1
ATOM 697 C CA . HIS A 1 92 ? 14.68 1.056 -8.938 1 95.56 92 HIS A CA 1
ATOM 698 C C . HIS A 1 92 ? 13.633 0.94 -10.039 1 95.56 92 HIS A C 1
ATOM 700 O O . HIS A 1 92 ? 13.578 -0.069 -10.75 1 95.56 92 HIS A O 1
ATOM 706 N N . ALA A 1 93 ? 12.836 1.956 -10.188 1 96.19 93 ALA A N 1
ATOM 707 C CA . ALA A 1 93 ? 11.844 1.948 -11.258 1 96.19 93 ALA A CA 1
ATOM 708 C C . ALA A 1 93 ? 12.516 1.893 -12.625 1 96.19 93 ALA A C 1
ATOM 710 O O . ALA A 1 93 ? 12.07 1.163 -13.516 1 96.19 93 ALA A O 1
ATOM 711 N N . VAL A 1 94 ? 13.57 2.592 -12.789 1 95.69 94 VAL A N 1
ATOM 712 C CA . VAL A 1 94 ? 14.312 2.604 -14.047 1 95.69 94 VAL A CA 1
ATOM 713 C C . VAL A 1 94 ? 14.898 1.22 -14.312 1 95.69 94 VAL A C 1
ATOM 715 O O . VAL A 1 94 ? 14.922 0.757 -15.461 1 95.69 94 VAL A O 1
ATOM 718 N N . MET A 1 95 ? 15.25 0.521 -13.312 1 92.06 95 MET A N 1
ATOM 719 C CA . MET A 1 95 ? 15.844 -0.803 -13.453 1 92.06 95 MET A CA 1
ATOM 720 C C . MET A 1 95 ? 14.773 -1.864 -13.68 1 92.06 95 MET A C 1
ATOM 722 O O . MET A 1 95 ? 15.023 -2.873 -14.344 1 92.06 95 MET A O 1
ATOM 726 N N . GLU A 1 96 ? 13.68 -1.581 -13.117 1 92.75 96 GLU A N 1
ATOM 727 C CA . GLU A 1 96 ? 12.602 -2.564 -13.18 1 92.75 96 GLU A CA 1
ATOM 728 C C . GLU A 1 96 ? 11.828 -2.449 -14.492 1 9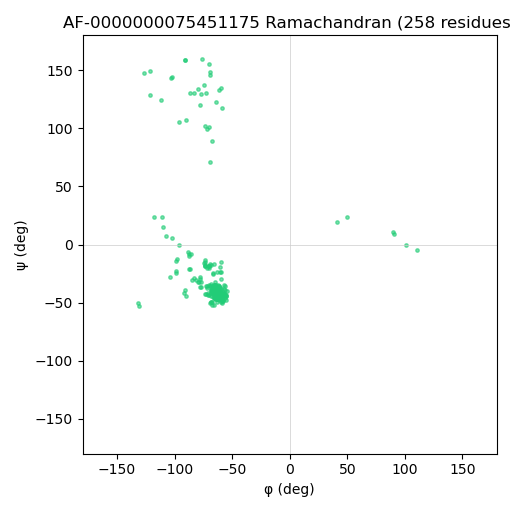2.75 96 GLU A C 1
ATOM 730 O O . GLU A 1 96 ? 11.344 -3.449 -15.023 1 92.75 96 GLU A O 1
ATOM 735 N N . LEU A 1 97 ? 11.75 -1.248 -15.109 1 93.12 97 LEU A N 1
ATOM 736 C CA . LEU A 1 97 ? 10.969 -1.033 -16.328 1 93.12 97 LEU A CA 1
ATOM 737 C C . LEU A 1 97 ? 11.875 -0.958 -17.547 1 93.12 97 LEU A C 1
ATOM 739 O O . LEU A 1 97 ? 12.984 -0.414 -17.469 1 93.12 97 LEU A O 1
ATOM 743 N N . PRO A 1 98 ? 11.398 -1.523 -18.766 1 94.75 98 PRO A N 1
ATOM 744 C CA . PRO A 1 98 ? 10.133 -2.219 -19.031 1 94.75 98 PRO A CA 1
ATOM 745 C C . PRO A 1 98 ? 10.062 -3.584 -18.359 1 94.75 98 PRO A C 1
ATOM 747 O O . PRO A 1 98 ? 11.094 -4.199 -18.078 1 94.75 98 PRO A O 1
ATOM 750 N N . SER A 1 99 ? 8.852 -3.963 -17.922 1 92.12 99 SER A N 1
ATOM 751 C CA . SER A 1 99 ? 8.617 -5.219 -17.219 1 92.12 99 SER A CA 1
ATOM 752 C C . SER A 1 99 ? 7.59 -6.078 -17.953 1 92.12 99 SER A C 1
ATOM 754 O O . SER A 1 99 ? 6.648 -5.555 -18.547 1 92.12 99 SER A O 1
ATOM 756 N N . ASP A 1 100 ? 7.777 -7.375 -17.812 1 90.62 100 ASP A N 1
ATOM 757 C CA . ASP A 1 100 ? 6.789 -8.312 -18.328 1 90.62 100 ASP A CA 1
ATOM 758 C C . ASP A 1 100 ? 5.535 -8.328 -17.453 1 90.62 100 ASP A C 1
ATOM 760 O O . ASP A 1 100 ? 4.492 -8.844 -17.859 1 90.62 100 ASP A O 1
ATOM 764 N N . ASN A 1 101 ? 5.66 -7.801 -16.344 1 94.5 101 ASN A N 1
ATOM 765 C CA . ASN A 1 101 ? 4.539 -7.684 -15.422 1 94.5 101 ASN A CA 1
ATOM 766 C C . ASN A 1 101 ? 3.875 -6.312 -15.516 1 94.5 101 ASN A C 1
ATOM 768 O O . ASN A 1 101 ? 4.383 -5.332 -14.969 1 94.5 101 ASN A O 1
ATOM 772 N N . ALA A 1 102 ? 2.762 -6.301 -16.109 1 96.06 102 ALA A N 1
ATOM 773 C CA . ALA A 1 102 ? 2.1 -5.039 -16.422 1 96.06 102 ALA A CA 1
ATOM 774 C C . ALA A 1 102 ? 1.653 -4.32 -15.148 1 96.06 102 ALA A C 1
ATOM 776 O O . ALA A 1 102 ? 1.436 -3.107 -15.156 1 96.06 102 ALA A O 1
ATOM 777 N N . GLY A 1 103 ? 1.457 -5.066 -14.094 1 97.62 103 GLY A N 1
ATOM 778 C CA . GLY A 1 103 ? 1.094 -4.453 -12.828 1 97.62 103 GLY A CA 1
ATOM 779 C C . GLY A 1 103 ? 2.133 -3.473 -12.312 1 97.62 103 GLY A C 1
ATOM 780 O O . GLY A 1 103 ? 1.798 -2.508 -11.625 1 97.62 103 GLY A O 1
ATOM 781 N N . GLN A 1 104 ? 3.346 -3.629 -12.742 1 97.81 104 GLN A N 1
ATOM 782 C CA . GLN A 1 104 ? 4.438 -2.785 -12.266 1 97.81 104 GLN A CA 1
ATOM 783 C C . GLN A 1 104 ? 4.355 -1.388 -12.867 1 97.81 104 GLN A C 1
ATOM 785 O O . GLN A 1 104 ? 4.918 -0.435 -12.32 1 97.81 104 GLN A O 1
ATOM 790 N N . TYR A 1 105 ? 3.65 -1.281 -13.883 1 98.06 105 TYR A N 1
ATOM 791 C CA . TYR A 1 105 ? 3.457 0.035 -14.477 1 98.06 105 TYR A CA 1
ATOM 792 C C . TYR A 1 105 ? 2.5 0.878 -13.641 1 98.06 105 TYR A C 1
ATOM 794 O O . TYR A 1 105 ? 2.426 2.098 -13.812 1 98.06 105 TYR A O 1
ATOM 802 N N . VAL A 1 106 ? 1.78 0.245 -12.758 1 98.12 106 VAL A N 1
ATOM 803 C CA . VAL A 1 106 ? 0.94 0.957 -11.805 1 98.12 106 VAL A CA 1
ATOM 804 C C . VAL A 1 106 ? 1.728 1.225 -10.523 1 98.12 106 VAL A C 1
ATOM 806 O O . VAL A 1 106 ? 1.738 2.35 -10.016 1 98.12 106 VAL A O 1
ATOM 809 N N . VAL A 1 107 ? 2.463 0.261 -10.102 1 98.5 107 VAL A N 1
ATOM 810 C CA . VAL A 1 107 ? 3.098 0.304 -8.789 1 98.5 107 VAL A CA 1
ATOM 811 C C . VAL A 1 107 ? 4.273 1.279 -8.812 1 98.5 107 VAL A C 1
ATOM 813 O O . VAL A 1 107 ? 4.383 2.15 -7.949 1 98.5 107 VAL A O 1
ATOM 816 N N . MET A 1 108 ? 5.055 1.269 -9.828 1 98.38 108 MET A N 1
ATOM 817 C CA . MET A 1 108 ? 6.312 2.012 -9.844 1 98.38 108 MET A CA 1
ATOM 818 C C . MET A 1 108 ? 6.055 3.516 -9.875 1 98.38 108 MET A C 1
ATOM 820 O O . MET A 1 108 ? 6.574 4.258 -9.039 1 98.38 108 MET A O 1
ATOM 824 N N . PRO A 1 109 ? 5.234 3.939 -10.766 1 98.31 109 PRO A N 1
ATOM 825 C CA . PRO A 1 109 ? 5.004 5.387 -10.734 1 98.31 109 PRO A CA 1
ATOM 826 C C . PRO A 1 109 ? 4.332 5.852 -9.445 1 98.31 109 PRO A C 1
ATOM 828 O O . PRO A 1 109 ? 4.613 6.949 -8.961 1 98.31 109 PRO A O 1
ATOM 831 N N . THR A 1 110 ? 3.471 5.062 -8.945 1 98.75 110 THR A N 1
ATOM 832 C CA . THR A 1 110 ? 2.805 5.426 -7.703 1 98.75 110 THR A CA 1
ATOM 833 C C . THR A 1 110 ? 3.816 5.555 -6.566 1 98.75 110 THR A C 1
ATOM 835 O O . THR A 1 110 ? 3.758 6.5 -5.777 1 98.75 110 THR A O 1
ATOM 838 N N . MET A 1 111 ? 4.766 4.637 -6.562 1 98.69 111 MET A N 1
ATOM 839 C CA . MET A 1 111 ? 5.781 4.652 -5.512 1 98.69 111 MET A CA 1
ATOM 840 C C . MET A 1 111 ? 6.703 5.855 -5.668 1 98.69 111 MET A C 1
ATOM 842 O O . MET A 1 111 ? 7.164 6.422 -4.676 1 98.69 111 MET A O 1
ATOM 846 N N . ILE A 1 112 ? 6.988 6.234 -6.859 1 98.75 112 ILE A N 1
ATOM 847 C CA . ILE A 1 112 ? 7.797 7.426 -7.086 1 98.75 112 ILE A CA 1
ATOM 848 C C . ILE A 1 112 ? 7.07 8.656 -6.543 1 98.75 112 ILE A C 1
ATOM 850 O O . ILE A 1 112 ? 7.664 9.469 -5.836 1 98.75 112 ILE A O 1
ATOM 854 N N . LEU A 1 113 ? 5.777 8.727 -6.832 1 98.62 113 LEU A N 1
ATOM 855 C CA . LEU A 1 113 ? 4.98 9.859 -6.379 1 98.62 113 LEU A CA 1
ATOM 856 C C . LEU A 1 113 ? 4.949 9.922 -4.855 1 98.62 113 LEU A C 1
ATOM 858 O O . LEU A 1 113 ? 5.184 10.984 -4.27 1 98.62 113 LEU A O 1
ATOM 862 N N . ILE A 1 114 ? 4.703 8.812 -4.199 1 98.81 114 ILE A N 1
ATOM 863 C CA . ILE A 1 114 ? 4.645 8.75 -2.742 1 98.81 114 ILE A CA 1
ATOM 864 C C . ILE A 1 114 ? 5.984 9.188 -2.152 1 98.81 114 ILE A C 1
ATOM 866 O O . ILE A 1 114 ? 6.027 9.969 -1.204 1 98.81 114 ILE A O 1
ATOM 870 N N . GLY A 1 115 ? 7.047 8.641 -2.719 1 98.81 115 GLY A N 1
ATOM 871 C CA . GLY A 1 115 ? 8.375 8.992 -2.232 1 98.81 115 GLY A CA 1
ATOM 872 C C . GLY A 1 115 ? 8.68 10.477 -2.346 1 98.81 115 GLY A C 1
ATOM 873 O O . GLY A 1 115 ? 9.258 11.062 -1.432 1 98.81 115 GLY A O 1
ATOM 874 N N . LEU A 1 116 ? 8.305 11.078 -3.434 1 98.81 116 LEU A N 1
ATOM 875 C CA . LEU A 1 116 ? 8.555 12.5 -3.646 1 98.81 116 LEU A CA 1
ATOM 876 C C . LEU A 1 116 ? 7.754 13.344 -2.664 1 98.81 116 LEU A C 1
ATOM 878 O O . LEU A 1 116 ? 8.273 14.305 -2.096 1 98.81 116 LEU A O 1
ATOM 882 N N . VAL A 1 117 ? 6.508 13.023 -2.479 1 98.69 117 VAL A N 1
ATOM 883 C CA . VAL A 1 117 ? 5.668 13.758 -1.536 1 98.69 117 VAL A CA 1
ATOM 884 C C . VAL A 1 117 ? 6.223 13.602 -0.121 1 98.69 117 VAL A C 1
ATOM 886 O O . VAL A 1 117 ? 6.262 14.562 0.646 1 98.69 117 VAL A O 1
ATOM 889 N N . LEU A 1 118 ? 6.617 12.383 0.179 1 98.75 118 LEU A N 1
ATOM 890 C CA . LEU A 1 118 ? 7.207 12.125 1.487 1 98.75 118 LEU A CA 1
ATOM 891 C C . LEU A 1 118 ? 8.445 12.992 1.706 1 98.75 118 LEU A C 1
ATOM 893 O O . LEU A 1 118 ? 8.578 13.641 2.746 1 98.75 118 LEU A O 1
ATOM 897 N N . ALA A 1 119 ? 9.352 12.984 0.738 1 98.75 119 ALA A N 1
ATOM 898 C CA . ALA A 1 119 ? 10.555 13.797 0.838 1 98.75 119 ALA A CA 1
ATOM 899 C C . ALA A 1 119 ? 10.219 15.273 0.99 1 98.75 119 ALA A C 1
ATOM 901 O O . ALA A 1 119 ? 10.773 15.961 1.851 1 98.75 119 ALA A O 1
ATOM 902 N N . TRP A 1 120 ? 9.32 15.711 0.199 1 98.56 120 TRP A N 1
ATOM 903 C CA . TRP A 1 120 ? 8.914 17.109 0.234 1 98.56 120 TRP A CA 1
ATOM 904 C C . TRP A 1 120 ? 8.359 17.484 1.604 1 98.56 120 TRP A C 1
ATOM 906 O O . TRP A 1 120 ? 8.766 18.484 2.199 1 98.56 120 TRP A O 1
ATOM 916 N N . GLN A 1 121 ? 7.445 16.688 2.1 1 97.56 121 GLN A N 1
ATOM 917 C CA . GLN A 1 121 ? 6.836 16.938 3.4 1 97.56 121 GLN A CA 1
ATOM 918 C C . GLN A 1 121 ? 7.879 16.891 4.516 1 97.56 121 GLN A C 1
ATOM 920 O O . GLN A 1 121 ? 7.805 17.656 5.477 1 97.56 121 GLN A O 1
ATOM 925 N N . SER A 1 122 ? 8.75 16.047 4.363 1 98 122 SER A N 1
ATOM 926 C CA . SER A 1 122 ? 9.773 15.875 5.395 1 98 122 SER A CA 1
ATOM 927 C C . SER A 1 122 ? 10.719 17.078 5.43 1 98 122 SER A C 1
ATOM 929 O O . SER A 1 122 ? 11.109 17.531 6.504 1 98 122 SER A O 1
ATOM 931 N N . ILE A 1 123 ? 11.102 17.516 4.281 1 97.88 123 ILE A N 1
ATOM 932 C CA . ILE A 1 123 ? 11.961 18.688 4.203 1 97.88 123 ILE A CA 1
ATOM 933 C C . ILE A 1 123 ? 11.227 19.906 4.773 1 97.88 123 ILE A C 1
ATOM 935 O O . ILE A 1 123 ? 11.805 20.688 5.527 1 97.88 123 ILE A O 1
ATOM 939 N N . GLN A 1 124 ? 9.961 20.016 4.488 1 96.38 124 GLN A N 1
ATOM 940 C CA . GLN A 1 124 ? 9.156 21.109 5.023 1 96.38 124 GLN A CA 1
ATOM 941 C C . GLN A 1 124 ? 9.055 21.031 6.543 1 96.38 124 GLN A C 1
ATOM 943 O O . GLN A 1 124 ? 9.039 22.062 7.223 1 96.38 124 GLN A O 1
ATOM 948 N N . HIS A 1 125 ? 8.938 19.844 6.973 1 95.19 125 HIS A N 1
ATOM 949 C CA . HIS A 1 125 ? 8.828 19.641 8.414 1 95.19 125 HIS A CA 1
ATOM 950 C C . HIS A 1 125 ? 10.07 20.141 9.133 1 95.19 125 HIS A C 1
ATOM 952 O O . HIS A 1 125 ? 9.977 20.656 10.25 1 95.19 125 HIS A O 1
ATOM 958 N N . VAL A 1 126 ? 11.242 20.016 8.594 1 95.31 126 VAL A N 1
ATOM 959 C CA . VAL A 1 126 ? 12.484 20.516 9.164 1 95.31 126 VAL A CA 1
ATOM 960 C C . VAL A 1 126 ? 12.477 22.047 9.164 1 95.31 126 VAL A C 1
ATOM 962 O O . VAL A 1 126 ? 12.82 22.672 10.164 1 95.31 126 VAL A O 1
ATOM 965 N N . ARG A 1 127 ? 11.977 22.625 8.164 1 94.75 127 ARG A N 1
ATOM 966 C CA . ARG A 1 127 ? 11.992 24.062 7.984 1 94.75 127 ARG A CA 1
ATOM 967 C C . ARG A 1 127 ? 11.031 24.75 8.953 1 94.75 127 ARG A C 1
ATOM 969 O O . ARG A 1 127 ? 11.312 25.844 9.453 1 94.75 127 ARG A O 1
ATOM 976 N N . GLU A 1 128 ? 9.945 24.141 9.172 1 87.62 128 GLU A N 1
ATOM 977 C CA . GLU A 1 128 ? 8.938 24.703 10.07 1 87.62 128 GLU A CA 1
ATOM 978 C C . GLU A 1 128 ? 9.414 24.656 11.523 1 87.62 128 GLU A C 1
ATOM 980 O O . GLU A 1 128 ? 8.977 25.469 12.344 1 87.62 128 GLU A O 1
ATOM 985 N N . GLY A 1 129 ? 10.125 23.688 11.938 1 75.56 129 GLY A N 1
ATOM 986 C CA . GLY A 1 129 ? 10.656 23.641 13.297 1 75.56 129 GLY A CA 1
ATOM 987 C C . GLY A 1 129 ? 11.734 24.672 13.547 1 75.56 129 GLY A C 1
ATOM 988 O O . GLY A 1 129 ? 12.055 24.969 14.703 1 75.56 129 GLY A O 1
ATOM 989 N N . GLN A 1 130 ? 12.289 25.219 12.555 1 71.38 130 GLN A N 1
ATOM 990 C CA . GLN A 1 130 ? 13.305 26.25 12.688 1 71.38 130 GLN A CA 1
ATOM 991 C C . GLN A 1 130 ? 12.672 27.641 12.781 1 71.38 130 GLN A C 1
ATOM 993 O O . GLN A 1 130 ? 13.336 28.594 13.18 1 71.38 130 GLN A O 1
ATOM 998 N N . ARG A 1 131 ? 11.312 27.766 12.555 1 61 131 ARG A N 1
ATOM 999 C CA . ARG A 1 131 ? 10.633 29.047 12.734 1 61 131 ARG A CA 1
ATOM 1000 C C . ARG A 1 131 ? 10.016 29.141 14.117 1 61 131 ARG A C 1
ATOM 1002 O O . ARG A 1 131 ? 9.578 28.141 14.688 1 61 131 ARG A O 1
ATOM 1009 N N . MET B 1 1 ? -8.297 12.664 16.734 1 74.81 1 MET B N 1
ATOM 1010 C CA . MET B 1 1 ? -7.934 12.32 15.359 1 74.81 1 MET B CA 1
ATOM 1011 C C . MET B 1 1 ? -8.93 12.906 14.367 1 74.81 1 MET B C 1
ATOM 1013 O O . MET B 1 1 ? -10.141 12.891 14.609 1 74.81 1 MET B O 1
ATOM 1017 N N . THR B 1 2 ? -8.414 13.562 13.383 1 87.62 2 THR B N 1
ATOM 1018 C CA . THR B 1 2 ? -9.297 14.156 12.391 1 87.62 2 THR B CA 1
ATOM 1019 C C . THR B 1 2 ? -9.961 13.078 11.539 1 87.62 2 THR B C 1
ATOM 1021 O O . THR B 1 2 ? -9.492 11.938 11.508 1 87.62 2 THR B O 1
ATOM 1024 N N . LYS B 1 3 ? -11.094 13.43 11 1 90.56 3 LYS B N 1
ATOM 1025 C CA . LYS B 1 3 ? -11.797 12.492 10.133 1 90.56 3 LYS B CA 1
ATOM 1026 C C . LYS B 1 3 ? -10.914 12.055 8.969 1 90.56 3 LYS B C 1
ATOM 1028 O O . LYS B 1 3 ? -10.914 10.891 8.578 1 90.56 3 LYS B O 1
ATOM 1033 N N . GLY B 1 4 ? -10.164 12.977 8.469 1 92.19 4 GLY B N 1
ATOM 1034 C CA . GLY B 1 4 ? -9.242 12.68 7.387 1 92.19 4 GLY B CA 1
ATOM 1035 C C . GLY B 1 4 ? -8.211 11.625 7.754 1 92.19 4 GLY B C 1
ATOM 1036 O O . GLY B 1 4 ? -7.895 10.75 6.941 1 92.19 4 GLY B O 1
ATOM 1037 N N . MET B 1 5 ? -7.766 11.664 8.922 1 93.5 5 MET B N 1
ATOM 1038 C CA . MET B 1 5 ? -6.781 10.695 9.383 1 93.5 5 MET B CA 1
ATOM 1039 C C . MET B 1 5 ? -7.418 9.32 9.578 1 93.5 5 MET B C 1
ATOM 1041 O O . MET B 1 5 ? -6.816 8.297 9.242 1 93.5 5 MET B O 1
ATOM 1045 N N . LYS B 1 6 ? -8.555 9.391 10.148 1 95.81 6 LYS B N 1
ATOM 1046 C CA . LYS B 1 6 ? -9.266 8.125 10.305 1 95.81 6 LYS B CA 1
ATOM 1047 C C . LYS B 1 6 ? -9.484 7.441 8.961 1 95.81 6 LYS B C 1
ATOM 1049 O O . LYS B 1 6 ? -9.258 6.238 8.828 1 95.81 6 LYS B O 1
ATOM 1054 N N . ILE B 1 7 ? -9.891 8.172 8.023 1 97.94 7 ILE B N 1
ATOM 1055 C CA . ILE B 1 7 ? -10.141 7.66 6.684 1 97.94 7 ILE B CA 1
ATOM 1056 C C . ILE B 1 7 ? -8.836 7.172 6.062 1 97.94 7 ILE B C 1
ATOM 1058 O O . ILE B 1 7 ? -8.805 6.125 5.414 1 97.94 7 ILE B O 1
ATOM 1062 N N . ALA B 1 8 ? -7.777 7.84 6.238 1 97.75 8 ALA B N 1
ATOM 1063 C CA . ALA B 1 8 ? -6.48 7.418 5.715 1 97.75 8 ALA B CA 1
ATOM 1064 C C . ALA B 1 8 ? -6.059 6.074 6.309 1 97.75 8 ALA B C 1
ATOM 1066 O O . ALA B 1 8 ? -5.547 5.207 5.594 1 97.75 8 ALA B O 1
ATOM 1067 N N . VAL B 1 9 ? -6.273 5.895 7.574 1 97.5 9 VAL B N 1
ATOM 1068 C CA . VAL B 1 9 ? -5.93 4.637 8.234 1 97.5 9 VAL B CA 1
ATOM 1069 C C . VAL B 1 9 ? -6.777 3.506 7.656 1 97.5 9 VAL B C 1
ATOM 1071 O O . VAL B 1 9 ? -6.273 2.406 7.418 1 97.5 9 VAL B O 1
ATOM 1074 N N . LEU B 1 10 ? -8.008 3.814 7.434 1 98.75 10 LEU B N 1
ATOM 1075 C CA . LEU B 1 10 ? -8.891 2.799 6.867 1 98.75 10 LEU B CA 1
ATOM 1076 C C . LEU B 1 10 ? -8.438 2.418 5.461 1 98.75 10 LEU B C 1
ATOM 1078 O O . LEU B 1 10 ? -8.469 1.241 5.09 1 98.75 10 LEU B O 1
ATOM 1082 N N . TRP B 1 11 ? -8.016 3.363 4.656 1 98.88 11 TRP B N 1
ATOM 1083 C CA . TRP B 1 11 ? -7.477 3.072 3.33 1 98.88 11 TRP B CA 1
ATOM 1084 C C . TRP B 1 11 ? -6.207 2.234 3.432 1 98.88 11 TRP B C 1
ATOM 1086 O O . TRP B 1 11 ? -5.984 1.333 2.621 1 98.88 11 TRP B O 1
ATOM 1096 N N . LEU B 1 12 ? -5.363 2.52 4.395 1 98.75 12 LEU B N 1
ATOM 1097 C CA . LEU B 1 12 ? -4.176 1.705 4.617 1 98.75 12 LEU B CA 1
ATOM 1098 C C . LEU B 1 12 ? -4.555 0.27 4.965 1 98.75 12 LEU B C 1
ATOM 1100 O O . LEU B 1 12 ? -3.916 -0.676 4.5 1 98.75 12 LEU B O 1
ATOM 1104 N N . LEU B 1 13 ? -5.57 0.135 5.746 1 98.81 13 LEU B N 1
ATOM 1105 C CA . LEU B 1 13 ? -6.039 -1.201 6.094 1 98.81 13 LEU B CA 1
ATOM 1106 C C . LEU B 1 13 ? -6.516 -1.948 4.852 1 98.81 13 LEU B C 1
ATOM 1108 O O . LEU B 1 13 ? -6.348 -3.166 4.75 1 98.81 13 LEU B O 1
ATOM 1112 N N . VAL B 1 14 ? -7.121 -1.228 3.947 1 98.88 14 VAL B N 1
ATOM 1113 C CA . VAL B 1 14 ? -7.555 -1.843 2.697 1 98.88 14 VAL B CA 1
ATOM 1114 C C . VAL B 1 14 ? -6.344 -2.381 1.938 1 98.88 14 VAL B C 1
ATOM 1116 O O . VAL B 1 14 ? -6.355 -3.518 1.464 1 98.88 14 VAL B O 1
ATOM 1119 N N . ILE B 1 15 ? -5.301 -1.604 1.844 1 98.81 15 ILE B N 1
ATOM 1120 C CA . ILE B 1 15 ? -4.09 -2.043 1.16 1 98.81 15 ILE B CA 1
ATOM 1121 C C . ILE B 1 15 ? -3.512 -3.268 1.868 1 98.81 15 ILE B C 1
ATOM 1123 O O . ILE B 1 15 ? -3.18 -4.266 1.225 1 98.81 15 ILE B O 1
ATOM 1127 N N . CYS B 1 16 ? -3.461 -3.225 3.166 1 98.5 16 CYS B N 1
ATOM 1128 C CA . CYS B 1 16 ? -2.945 -4.332 3.961 1 98.5 16 CYS B CA 1
ATOM 1129 C C . CYS B 1 16 ? -3.807 -5.578 3.785 1 98.5 16 CYS B C 1
ATOM 1131 O O . CYS B 1 16 ? -3.289 -6.691 3.709 1 98.5 16 CYS B O 1
ATOM 1133 N N . GLY B 1 17 ? -5.066 -5.309 3.729 1 98.44 17 GLY B N 1
ATOM 1134 C CA . GLY B 1 17 ? -5.98 -6.422 3.533 1 98.44 17 GLY B CA 1
ATOM 1135 C C . GLY B 1 17 ? -5.785 -7.125 2.205 1 98.44 17 GLY B C 1
ATOM 1136 O O . GLY B 1 17 ? -5.742 -8.359 2.15 1 98.44 17 GLY B O 1
ATOM 1137 N N . PHE B 1 18 ? -5.688 -6.375 1.139 1 98.25 18 PHE B N 1
ATOM 1138 C CA . PHE B 1 18 ? -5.473 -6.969 -0.176 1 98.25 18 PHE B CA 1
ATOM 1139 C C . PHE B 1 18 ? -4.148 -7.723 -0.219 1 98.25 18 PHE B C 1
ATOM 1141 O O . PHE B 1 18 ? -4.066 -8.812 -0.785 1 98.25 18 PHE B O 1
ATOM 1148 N N . ALA B 1 19 ? -3.145 -7.152 0.388 1 97.44 19 ALA B N 1
ATOM 1149 C CA . ALA B 1 19 ? -1.856 -7.84 0.449 1 97.44 19 ALA B CA 1
ATOM 1150 C C . ALA B 1 19 ? -1.963 -9.133 1.25 1 97.44 19 ALA B C 1
ATOM 1152 O O . ALA B 1 19 ? -1.449 -10.172 0.831 1 97.44 19 ALA B O 1
ATOM 1153 N N . SER B 1 20 ? -2.631 -9.07 2.344 1 97.62 20 SER B N 1
ATOM 1154 C CA . SER B 1 20 ? -2.812 -10.25 3.186 1 97.62 20 SER B CA 1
ATOM 1155 C C . SER B 1 20 ? -3.594 -11.336 2.455 1 97.62 20 SER B C 1
ATOM 1157 O O . SER B 1 20 ? -3.281 -12.523 2.58 1 97.62 20 SER B O 1
ATOM 1159 N N . HIS B 1 21 ? -4.594 -10.953 1.748 1 97.69 21 HIS B N 1
ATOM 1160 C CA . HIS B 1 21 ? -5.379 -11.891 0.952 1 97.69 21 HIS B CA 1
ATOM 1161 C C . HIS B 1 21 ? -4.504 -12.633 -0.053 1 97.69 21 HIS B C 1
ATOM 1163 O O . HIS B 1 21 ? -4.566 -13.859 -0.153 1 97.69 21 HIS B O 1
ATOM 1169 N N . SER B 1 22 ? -3.689 -11.898 -0.761 1 95.75 22 SER B N 1
ATOM 1170 C CA . SER B 1 22 ? -2.795 -12.484 -1.755 1 95.75 22 SER B CA 1
ATOM 1171 C C . SER B 1 22 ? -1.762 -13.391 -1.101 1 95.75 22 SER B C 1
ATOM 1173 O O . SER B 1 22 ? -1.497 -14.492 -1.589 1 95.75 22 SER B O 1
ATOM 1175 N N . VAL B 1 23 ? -1.193 -12.922 0.001 1 95.94 23 VAL B N 1
ATOM 1176 C CA . VAL B 1 23 ? -0.219 -13.727 0.73 1 95.94 23 VAL B CA 1
ATOM 1177 C C . VAL B 1 23 ? -0.879 -15.008 1.227 1 95.94 23 VAL B C 1
ATOM 1179 O O . VAL B 1 23 ? -0.305 -16.094 1.109 1 95.94 23 VAL B O 1
ATOM 1182 N N . CYS B 1 24 ? -2.043 -14.891 1.757 1 96.19 24 CYS B N 1
ATOM 1183 C CA . CYS B 1 24 ? -2.781 -16.062 2.242 1 96.19 24 CYS B CA 1
ATOM 1184 C C . CYS B 1 24 ? -2.928 -17.109 1.147 1 96.19 24 CYS B C 1
ATOM 1186 O O . CYS B 1 24 ? -2.768 -18.297 1.402 1 96.19 24 CYS B O 1
ATOM 1188 N N . ASP B 1 25 ? -3.188 -16.703 -0.063 1 94.88 25 ASP B N 1
ATOM 1189 C CA . ASP B 1 25 ? -3.363 -17.609 -1.187 1 94.88 25 ASP B CA 1
ATOM 1190 C C . ASP B 1 25 ? -2.039 -18.266 -1.574 1 94.88 25 ASP B C 1
ATOM 1192 O O . ASP B 1 25 ? -2.025 -19.312 -2.221 1 94.88 25 ASP B O 1
ATOM 1196 N N . MET B 1 26 ? -0.961 -17.656 -1.14 1 93.88 26 MET B N 1
ATOM 1197 C CA . MET B 1 26 ? 0.342 -18.188 -1.534 1 93.88 26 MET B CA 1
ATOM 1198 C C . MET B 1 26 ? 0.93 -19.062 -0.433 1 93.88 26 MET B C 1
ATOM 1200 O O . MET B 1 26 ? 1.88 -19.812 -0.67 1 93.88 26 MET B O 1
ATOM 1204 N N . LEU B 1 27 ? 0.405 -19.062 0.761 1 94.81 27 LEU B N 1
ATOM 1205 C CA . LEU B 1 27 ? 0.976 -19.734 1.919 1 94.81 27 LEU B CA 1
ATOM 1206 C C . LEU B 1 27 ? 1.059 -21.234 1.682 1 94.81 27 LEU B C 1
ATOM 1208 O O . LEU B 1 27 ? 2.029 -21.891 2.086 1 94.81 27 LEU B O 1
ATOM 1212 N N . PRO B 1 28 ? 0.156 -21.859 1.02 1 94.06 28 PRO B N 1
ATOM 1213 C CA . PRO B 1 28 ? 0.234 -23.297 0.806 1 94.06 28 PRO B CA 1
ATOM 1214 C C . PRO B 1 28 ? 1.486 -23.719 0.036 1 94.06 28 PRO B C 1
ATOM 1216 O O . PRO B 1 28 ? 1.874 -24.891 0.068 1 94.06 28 PRO B O 1
ATOM 1219 N N . MET B 1 29 ? 2.066 -22.844 -0.616 1 89.88 29 MET B N 1
ATOM 1220 C CA . MET B 1 29 ? 3.301 -23.141 -1.337 1 89.88 29 MET B CA 1
ATOM 1221 C C . MET B 1 29 ? 4.383 -23.625 -0.382 1 89.88 29 MET B C 1
ATOM 1223 O O . MET B 1 29 ? 5.242 -24.422 -0.768 1 89.88 29 MET B O 1
ATOM 1227 N N . PHE B 1 30 ? 4.391 -23.188 0.884 1 90.75 30 PHE B N 1
ATOM 1228 C CA . PHE B 1 30 ? 5.371 -23.609 1.872 1 90.75 30 PHE B CA 1
ATOM 1229 C C . PHE B 1 30 ? 5.215 -25.094 2.174 1 90.75 30 PHE B C 1
ATOM 1231 O O . PHE B 1 30 ? 6.125 -25.734 2.719 1 90.75 30 PHE B O 1
ATOM 1238 N N . TRP B 1 31 ? 4.105 -25.641 1.812 1 93.25 31 TRP B N 1
ATOM 1239 C CA . TRP B 1 31 ? 3.855 -27.062 2.027 1 93.25 31 TRP B CA 1
ATOM 1240 C C . TRP B 1 31 ? 3.854 -27.812 0.703 1 93.25 31 TRP B C 1
ATOM 1242 O O . TRP B 1 31 ? 3.264 -28.891 0.599 1 93.25 31 TRP B O 1
ATOM 1252 N N . GLY B 1 32 ? 4.379 -27.188 -0.399 1 89.38 32 GLY B N 1
ATOM 1253 C CA . GLY B 1 32 ? 4.621 -27.859 -1.663 1 89.38 32 GLY B CA 1
ATOM 1254 C C . GLY B 1 32 ? 3.439 -27.812 -2.609 1 89.38 32 GLY B C 1
ATOM 1255 O O . GLY B 1 32 ? 3.447 -28.453 -3.662 1 89.38 32 GLY B O 1
ATOM 1256 N N . LYS B 1 33 ? 2.48 -27.078 -2.361 1 89.44 33 LYS B N 1
ATOM 1257 C CA . LYS B 1 33 ? 1.322 -26.984 -3.244 1 89.44 33 LYS B CA 1
ATOM 1258 C C . LYS B 1 33 ? 1.621 -26.078 -4.438 1 89.44 33 LYS B C 1
ATOM 1260 O O . LYS B 1 33 ? 2.223 -25.016 -4.281 1 89.44 33 LYS B O 1
ATOM 1265 N N . ASP B 1 34 ? 1.264 -26.547 -5.609 1 85.81 34 ASP B N 1
ATOM 1266 C CA . ASP B 1 34 ? 1.284 -25.703 -6.801 1 85.81 34 ASP B CA 1
ATOM 1267 C C . ASP B 1 34 ? 0.144 -24.688 -6.777 1 85.81 34 ASP B C 1
ATOM 1269 O O . ASP B 1 34 ? -1.011 -25.047 -6.535 1 85.81 34 ASP B O 1
ATOM 1273 N N . MET B 1 35 ? 0.503 -23.484 -7.016 1 83.44 35 MET B N 1
ATOM 1274 C CA . MET B 1 35 ? -0.496 -22.438 -6.859 1 83.44 35 MET B CA 1
ATOM 1275 C C . MET B 1 35 ? -1.136 -22.094 -8.203 1 83.44 35 MET B C 1
ATOM 1277 O O . MET B 1 35 ? -1.99 -21.203 -8.273 1 83.44 35 MET B O 1
ATOM 1281 N N . ALA B 1 36 ? -0.699 -22.75 -9.203 1 85.44 36 ALA B N 1
ATOM 1282 C CA . ALA B 1 36 ? -1.32 -22.469 -10.492 1 85.44 36 ALA B CA 1
ATOM 1283 C C . ALA B 1 36 ? -2.824 -22.734 -10.445 1 85.44 36 ALA B C 1
ATOM 1285 O O . ALA B 1 36 ? -3.262 -23.828 -10.07 1 85.44 36 ALA B O 1
ATOM 1286 N N . VAL B 1 37 ? -3.615 -21.688 -10.656 1 76.88 37 VAL B N 1
ATOM 1287 C CA . VAL B 1 37 ? -5.066 -21.812 -10.602 1 76.88 37 VAL B CA 1
ATOM 1288 C C . VAL B 1 37 ? -5.637 -21.812 -12.016 1 76.88 37 VAL B C 1
ATOM 1290 O O . VAL B 1 37 ? -6.727 -22.344 -12.258 1 76.88 37 VAL B O 1
ATOM 1293 N N . VAL B 1 38 ? -4.852 -21.109 -12.906 1 71.44 38 VAL B N 1
ATOM 1294 C CA . VAL B 1 38 ? -5.309 -21.094 -14.289 1 71.44 38 VAL B CA 1
ATOM 1295 C C . VAL B 1 38 ? -4.348 -21.891 -15.164 1 71.44 38 VAL B C 1
ATOM 1297 O O . VAL B 1 38 ? -3.141 -21.922 -14.914 1 71.44 38 VAL B O 1
ATOM 1300 N N . ALA B 1 39 ? -4.898 -22.797 -15.805 1 69.56 39 ALA B N 1
ATOM 1301 C CA . ALA B 1 39 ? -4.102 -23.641 -16.688 1 69.56 39 ALA B CA 1
ATOM 1302 C C . ALA B 1 39 ? -3.604 -22.844 -17.906 1 69.56 39 ALA B C 1
ATOM 1304 O O . ALA B 1 39 ? -4.281 -22.766 -18.922 1 69.56 39 ALA B O 1
ATOM 1305 N N . THR B 1 40 ? -2.658 -21.906 -17.828 1 74.81 40 THR B N 1
ATOM 1306 C CA . THR B 1 40 ? -2.252 -21.094 -18.984 1 74.81 40 THR B CA 1
ATOM 1307 C C . THR B 1 40 ? -0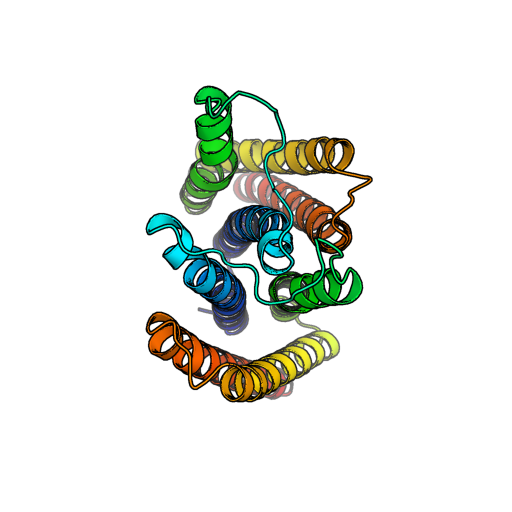.785 -21.344 -19.312 1 74.81 40 THR B C 1
ATOM 1309 O O . THR B 1 40 ? -0.216 -20.641 -20.172 1 74.81 40 THR B O 1
ATOM 1312 N N . ASP B 1 41 ? -0.289 -22.344 -18.984 1 74.38 41 ASP B N 1
ATOM 1313 C CA . ASP B 1 41 ? 1.117 -22.641 -19.25 1 74.38 41 ASP B CA 1
ATOM 1314 C C . ASP B 1 41 ? 1.99 -21.406 -19.016 1 74.38 41 ASP B C 1
ATOM 1316 O O . ASP B 1 41 ? 2.959 -21.188 -19.734 1 74.38 41 ASP B O 1
ATOM 1320 N N . GLY B 1 42 ? 1.518 -20.359 -18.234 1 77.38 42 GLY B N 1
ATOM 1321 C CA . GLY B 1 42 ? 2.342 -19.203 -17.922 1 77.38 42 GLY B CA 1
ATOM 1322 C C . GLY B 1 42 ? 1.875 -17.938 -18.609 1 77.38 42 GLY B C 1
ATOM 1323 O O . GLY B 1 42 ? 2.436 -16.859 -18.391 1 77.38 42 GLY B O 1
ATOM 1324 N N . ASN B 1 43 ? 0.871 -18.094 -19.438 1 84.38 43 ASN B N 1
ATOM 1325 C CA . ASN B 1 43 ? 0.323 -16.891 -20.078 1 84.38 43 ASN B CA 1
ATOM 1326 C C . ASN B 1 43 ? -0.486 -16.062 -19.094 1 84.38 43 ASN B C 1
ATOM 1328 O O . ASN B 1 43 ? -1.648 -16.359 -18.812 1 84.38 43 ASN B O 1
ATOM 1332 N N . VAL B 1 44 ? 0.122 -15.047 -18.641 1 87.69 44 VAL B N 1
ATOM 1333 C CA . VAL B 1 44 ? -0.426 -14.195 -17.594 1 87.69 44 VAL B CA 1
ATOM 1334 C C . VAL B 1 44 ? -1.388 -13.18 -18.203 1 87.69 44 VAL B C 1
ATOM 1336 O O . VAL B 1 44 ? -1.094 -12.578 -19.234 1 87.69 44 VAL B O 1
ATOM 1339 N N . ASP B 1 45 ? -2.574 -13.078 -17.625 1 90.44 45 ASP B N 1
ATOM 1340 C CA . ASP B 1 45 ? -3.504 -12.016 -18 1 90.44 45 ASP B CA 1
ATOM 1341 C C . ASP B 1 45 ? -3.006 -10.656 -17.516 1 90.44 45 ASP B C 1
ATOM 1343 O O . ASP B 1 45 ? -3.211 -10.281 -16.359 1 90.44 45 ASP B O 1
ATOM 1347 N N . GLN B 1 46 ? -2.445 -9.93 -18.469 1 93.19 46 GLN B N 1
ATOM 1348 C CA . GLN B 1 46 ? -1.818 -8.656 -18.125 1 93.19 46 GLN B CA 1
ATOM 1349 C C . GLN B 1 46 ? -2.859 -7.629 -17.688 1 93.19 46 GLN B C 1
ATOM 1351 O O . GLN B 1 46 ? -2.588 -6.785 -16.828 1 93.19 46 GLN B O 1
ATOM 1356 N N . GLY B 1 47 ? -4 -7.754 -18.312 1 93.75 47 GLY B N 1
ATOM 1357 C CA . GLY B 1 47 ? -5.078 -6.867 -17.906 1 93.75 47 GLY B CA 1
ATOM 1358 C C . GLY B 1 47 ? -5.52 -7.086 -16.469 1 93.75 47 GLY B C 1
ATOM 1359 O O . GLY B 1 47 ? -5.754 -6.125 -15.734 1 93.75 47 GLY B O 1
ATOM 1360 N N . MET B 1 48 ? -5.586 -8.344 -16.172 1 92 48 MET B N 1
ATOM 1361 C CA . MET B 1 48 ? -5.957 -8.672 -14.789 1 92 48 MET B CA 1
ATOM 1362 C C . MET B 1 48 ? -4.891 -8.203 -13.812 1 92 48 MET B C 1
ATOM 1364 O O . MET B 1 48 ? -5.211 -7.758 -12.711 1 92 48 MET B O 1
ATOM 1368 N N . MET B 1 49 ? -3.66 -8.25 -14.188 1 94.44 49 MET B N 1
ATOM 1369 C CA . MET B 1 49 ? -2.566 -7.785 -13.344 1 94.44 49 MET B CA 1
ATOM 1370 C C . MET B 1 49 ? -2.691 -6.289 -13.062 1 94.44 49 MET B C 1
ATOM 1372 O O . MET B 1 49 ? -2.545 -5.855 -11.914 1 94.44 49 MET B O 1
ATOM 1376 N N . VAL B 1 50 ? -2.967 -5.578 -14.055 1 96 50 VAL B N 1
ATOM 1377 C CA . VAL B 1 50 ? -3.121 -4.137 -13.914 1 96 50 VAL B CA 1
ATOM 1378 C C . VAL B 1 50 ? -4.332 -3.826 -13.039 1 96 50 VAL B C 1
ATOM 1380 O O . VAL B 1 50 ? -4.25 -2.998 -12.125 1 96 50 VAL B O 1
ATOM 1383 N N . PHE B 1 51 ? -5.379 -4.543 -13.383 1 96.12 51 PHE B N 1
ATOM 1384 C CA . PHE B 1 51 ? -6.617 -4.355 -12.641 1 96.12 51 PHE B CA 1
ATOM 1385 C C . PHE B 1 51 ? -6.398 -4.598 -11.148 1 96.12 51 PHE B C 1
ATOM 1387 O O . PHE B 1 51 ? -6.828 -3.801 -10.32 1 96.12 51 PHE B O 1
ATOM 1394 N N . MET B 1 52 ? -5.707 -5.566 -10.828 1 94.94 52 MET B N 1
ATOM 1395 C CA . MET B 1 52 ? -5.445 -5.926 -9.438 1 94.94 52 MET B CA 1
ATOM 1396 C C . MET B 1 52 ? -4.617 -4.848 -8.742 1 94.94 52 MET B C 1
ATOM 1398 O O . MET B 1 52 ? -4.906 -4.477 -7.602 1 94.94 52 MET B O 1
ATOM 1402 N N . MET B 1 53 ? -3.641 -4.242 -9.391 1 97.94 53 MET B N 1
ATOM 1403 C CA . MET B 1 53 ? -2.783 -3.246 -8.758 1 97.94 53 M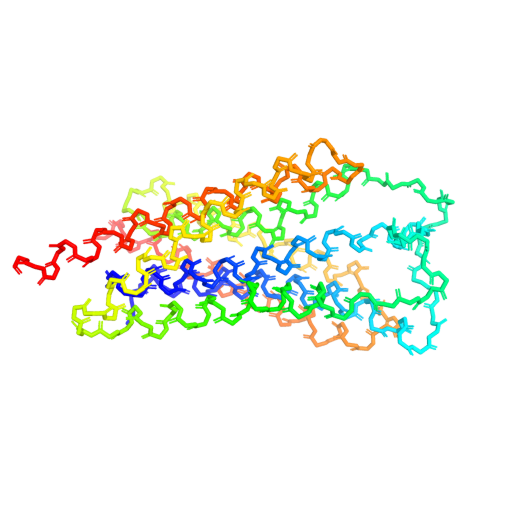ET B CA 1
ATOM 1404 C C . MET B 1 53 ? -3.492 -1.898 -8.664 1 97.94 53 MET B C 1
ATOM 1406 O O . MET B 1 53 ? -3.277 -1.144 -7.711 1 97.94 53 MET B O 1
ATOM 1410 N N . LEU B 1 54 ? -4.391 -1.701 -9.609 1 97.5 54 LEU B N 1
ATOM 1411 C CA . LEU B 1 54 ? -5.188 -0.481 -9.516 1 97.5 54 LEU B CA 1
ATOM 1412 C C . LEU B 1 54 ? -6.082 -0.502 -8.281 1 97.5 54 LEU B C 1
ATOM 1414 O O . LEU B 1 54 ? -6.074 0.443 -7.492 1 97.5 54 LEU B O 1
ATOM 1418 N N . LEU B 1 55 ? -6.691 -1.591 -8.117 1 97.19 55 LEU B N 1
ATOM 1419 C CA . LEU B 1 55 ? -7.691 -1.684 -7.059 1 97.19 55 LEU B CA 1
ATOM 1420 C C . LEU B 1 55 ? -7.027 -1.846 -5.695 1 97.19 55 LEU B C 1
ATOM 1422 O O . LEU B 1 55 ? -7.469 -1.251 -4.711 1 97.19 55 LEU B O 1
ATOM 1426 N N . SER B 1 56 ? -5.961 -2.568 -5.691 1 98 56 SER B N 1
ATOM 1427 C CA . SER B 1 56 ? -5.398 -2.947 -4.398 1 98 56 SER B CA 1
ATOM 1428 C C . SER B 1 56 ? -4.434 -1.884 -3.881 1 98 56 SER B C 1
ATOM 1430 O O . SER B 1 56 ? -4.164 -1.814 -2.68 1 98 56 SER B O 1
ATOM 1432 N N . PHE B 1 57 ? -3.924 -1.07 -4.793 1 98.75 57 PHE B N 1
ATOM 1433 C CA . PHE B 1 57 ? -2.885 -0.156 -4.336 1 98.75 57 PHE B CA 1
ATOM 1434 C C . PHE B 1 57 ? -3.172 1.267 -4.801 1 98.75 57 PHE B C 1
ATOM 1436 O O . PHE B 1 57 ? -3.369 2.164 -3.979 1 98.75 57 PHE B O 1
ATOM 1443 N N . PHE B 1 58 ? -3.398 1.456 -6.07 1 98.81 58 PHE B N 1
ATOM 1444 C CA . PHE B 1 58 ? -3.498 2.805 -6.613 1 98.81 58 PHE B CA 1
ATOM 1445 C C . PHE B 1 58 ? -4.75 3.506 -6.098 1 98.81 58 PHE B C 1
ATOM 1447 O O . PHE B 1 58 ? -4.684 4.648 -5.637 1 98.81 58 PHE B O 1
ATOM 1454 N N . VAL B 1 59 ? -5.852 2.865 -6.195 1 98.75 59 VAL B N 1
ATOM 1455 C CA . VAL B 1 59 ? -7.117 3.461 -5.781 1 98.75 59 VAL B CA 1
ATOM 1456 C C . VAL B 1 59 ? -7.051 3.846 -4.305 1 98.75 59 VAL B C 1
ATOM 1458 O O . VAL B 1 59 ? -7.367 4.98 -3.939 1 98.75 59 VAL B O 1
ATOM 1461 N N . PRO B 1 60 ? -6.555 2.955 -3.4 1 98.88 60 PRO B N 1
ATOM 1462 C CA . PRO B 1 60 ? -6.449 3.352 -1.994 1 98.88 60 PRO B CA 1
ATOM 1463 C C . PRO B 1 60 ? -5.512 4.539 -1.787 1 98.88 60 PRO B C 1
ATOM 1465 O O . PRO B 1 60 ? -5.781 5.406 -0.955 1 98.88 60 PRO B O 1
ATOM 1468 N N . VAL B 1 61 ? -4.465 4.582 -2.516 1 98.81 61 VAL B N 1
ATOM 1469 C CA . VAL B 1 61 ? -3.543 5.707 -2.406 1 98.81 61 VAL B CA 1
ATOM 1470 C C . VAL B 1 61 ? -4.258 7 -2.793 1 98.81 61 VAL B C 1
ATOM 1472 O O . VAL B 1 61 ? -4.148 8.008 -2.094 1 98.81 61 VAL B O 1
ATOM 1475 N N . CYS B 1 62 ? -5.016 6.957 -3.869 1 98.69 62 CYS B N 1
ATOM 1476 C CA . CYS B 1 62 ? -5.801 8.117 -4.273 1 98.69 62 CYS B CA 1
ATOM 1477 C C . CYS B 1 62 ? -6.785 8.516 -3.182 1 98.69 62 CYS B C 1
ATOM 1479 O O . CYS B 1 62 ? -6.941 9.695 -2.879 1 98.69 62 CYS B O 1
ATOM 1481 N N . GLY B 1 63 ? -7.43 7.52 -2.625 1 98.62 63 GLY B N 1
ATOM 1482 C CA . GLY B 1 63 ? -8.359 7.793 -1.539 1 98.62 63 GLY B CA 1
ATOM 1483 C C . GLY B 1 63 ? -7.715 8.531 -0.378 1 98.62 63 GLY B C 1
ATOM 1484 O O . GLY B 1 63 ? -8.297 9.477 0.16 1 98.62 63 GLY B O 1
ATOM 1485 N N . ILE B 1 64 ? -6.539 8.109 -0.027 1 98.31 64 ILE B N 1
ATOM 1486 C CA . ILE B 1 64 ? -5.809 8.742 1.065 1 98.31 64 ILE B CA 1
ATOM 1487 C C . ILE B 1 64 ? -5.523 10.203 0.718 1 98.31 64 ILE B C 1
ATOM 1489 O O . ILE B 1 64 ? -5.828 11.102 1.503 1 98.31 64 ILE B O 1
ATOM 1493 N N . PHE B 1 65 ? -5.062 10.469 -0.433 1 97.62 65 PHE B N 1
ATOM 1494 C CA . PHE B 1 65 ? -4.711 11.828 -0.812 1 97.62 65 PHE B CA 1
ATOM 1495 C C . PHE B 1 65 ? -5.953 12.703 -0.903 1 97.62 65 PHE B C 1
ATOM 1497 O O . PHE B 1 65 ? -5.934 13.867 -0.486 1 97.62 65 PHE B O 1
ATOM 1504 N N . CYS B 1 66 ? -6.984 12.125 -1.393 1 97.19 66 CYS B N 1
ATOM 1505 C CA . CYS B 1 66 ? -8.234 12.867 -1.469 1 97.19 66 CYS B CA 1
ATOM 1506 C C . CYS B 1 66 ? -8.766 13.195 -0.076 1 97.19 66 CYS B C 1
ATOM 1508 O O . CYS B 1 66 ? -9.305 14.281 0.15 1 97.19 66 CYS B O 1
ATOM 1510 N N . SER B 1 67 ? -8.57 12.32 0.844 1 94.44 67 SER B N 1
ATOM 1511 C CA . SER B 1 67 ? -9.133 12.484 2.18 1 94.44 67 SER B CA 1
ATOM 1512 C C . SER B 1 67 ? -8.438 13.609 2.938 1 94.44 67 SER B C 1
ATOM 1514 O O . SER B 1 67 ? -8.984 14.148 3.9 1 94.44 67 SER B O 1
ATOM 1516 N N . TRP B 1 68 ? -7.254 13.977 2.457 1 93.94 68 TRP B N 1
ATOM 1517 C CA . TRP B 1 68 ? -6.484 15.023 3.121 1 93.94 68 TRP B CA 1
ATOM 1518 C C . TRP B 1 68 ? -6.879 16.406 2.602 1 93.94 68 TRP B C 1
ATOM 1520 O O . TRP B 1 68 ? -6.461 17.422 3.152 1 93.94 68 TRP B O 1
ATOM 1530 N N . GLN B 1 69 ? -7.656 16.359 1.541 1 91.56 69 GLN B N 1
ATOM 1531 C CA . GLN B 1 69 ? -7.988 17.625 0.899 1 91.56 69 GLN B CA 1
ATOM 1532 C C . GLN B 1 69 ? -9.273 18.219 1.475 1 91.56 69 GLN B C 1
ATOM 1534 O O . GLN B 1 69 ? -10.07 17.5 2.086 1 91.56 69 GLN B O 1
ATOM 1539 N N . ARG B 1 70 ? -9.469 19.562 1.312 1 90.75 70 ARG B N 1
ATOM 1540 C CA . ARG B 1 70 ? -10.625 20.281 1.846 1 90.75 70 ARG B CA 1
ATOM 1541 C C . ARG B 1 70 ? -11.688 20.484 0.767 1 90.75 70 ARG B C 1
ATOM 1543 O O . ARG B 1 70 ? -12.859 20.703 1.075 1 90.75 70 ARG B O 1
ATOM 1550 N N . ALA B 1 71 ? -11.266 20.438 -0.433 1 94.94 71 ALA B N 1
ATOM 1551 C CA . ALA B 1 71 ? -12.195 20.672 -1.536 1 94.94 71 ALA B CA 1
ATOM 1552 C C . ALA B 1 71 ? -13.305 19.625 -1.553 1 94.94 71 ALA B C 1
ATOM 1554 O O . ALA B 1 71 ? -13.031 18.422 -1.455 1 94.94 71 ALA B O 1
ATOM 1555 N N . LYS B 1 72 ? -14.516 20.109 -1.692 1 95.25 72 LYS B N 1
ATOM 1556 C CA . LYS B 1 72 ? -15.688 19.234 -1.683 1 95.25 72 LYS B CA 1
ATOM 1557 C C . LYS B 1 72 ? -15.57 18.141 -2.744 1 95.25 72 LYS B C 1
ATOM 1559 O O . LYS B 1 72 ? -15.906 16.984 -2.49 1 95.25 72 LYS B O 1
ATOM 1564 N N . ALA B 1 73 ? -15.141 18.516 -3.951 1 97.25 73 ALA B N 1
ATOM 1565 C CA . ALA B 1 73 ? -15.008 17.562 -5.051 1 97.25 73 ALA B CA 1
ATOM 1566 C C . ALA B 1 73 ? -14.102 16.391 -4.668 1 97.25 73 ALA B C 1
ATOM 1568 O O . ALA B 1 73 ? -14.352 15.25 -5.051 1 97.25 73 ALA B O 1
ATOM 1569 N N . LEU B 1 74 ? -13.094 16.641 -3.898 1 97.56 74 LEU B N 1
ATOM 1570 C CA . LEU B 1 74 ? -12.133 15.602 -3.527 1 97.56 74 LEU B CA 1
ATOM 1571 C C . LEU B 1 74 ? -12.68 14.734 -2.4 1 97.56 74 LEU B C 1
ATOM 1573 O O . LEU B 1 74 ? -12.398 13.539 -2.34 1 97.56 74 LEU B O 1
ATOM 1577 N N . ARG B 1 75 ? -13.461 15.32 -1.552 1 96.69 75 ARG B N 1
ATOM 1578 C CA . ARG B 1 75 ? -14.141 14.523 -0.538 1 96.69 75 ARG B CA 1
ATOM 1579 C C . ARG B 1 75 ? -15.156 13.578 -1.174 1 96.69 75 ARG B C 1
ATOM 1581 O O . ARG B 1 75 ? -15.266 12.414 -0.769 1 96.69 75 ARG B O 1
ATOM 1588 N N . ILE B 1 76 ? -15.852 14.086 -2.104 1 98.12 76 ILE B N 1
ATOM 1589 C CA . ILE B 1 76 ? -16.828 13.266 -2.82 1 98.12 76 ILE B CA 1
ATOM 1590 C C . ILE B 1 76 ? -16.109 12.156 -3.572 1 98.12 76 ILE B C 1
ATOM 1592 O O . ILE B 1 76 ? -16.547 11 -3.57 1 98.12 76 ILE B O 1
ATOM 1596 N N . THR B 1 77 ? -15.023 12.508 -4.254 1 98.56 77 THR B N 1
ATOM 1597 C CA . THR B 1 77 ? -14.234 11.492 -4.949 1 98.56 77 THR B CA 1
ATOM 1598 C C . THR B 1 77 ? -13.805 10.391 -3.986 1 98.56 77 THR B C 1
ATOM 1600 O O . THR B 1 77 ? -13.938 9.203 -4.293 1 98.56 77 THR B O 1
ATOM 1603 N N . ASN B 1 78 ? -13.289 10.742 -2.848 1 98.5 78 ASN B N 1
ATOM 1604 C CA . ASN B 1 78 ? -12.93 9.758 -1.835 1 98.5 78 ASN B CA 1
ATOM 1605 C C . ASN B 1 78 ? -14.109 8.867 -1.468 1 98.5 78 ASN B C 1
ATOM 1607 O O . ASN B 1 78 ? -13.969 7.648 -1.375 1 98.5 78 ASN B O 1
ATOM 1611 N N . ALA B 1 79 ? -15.305 9.469 -1.271 1 98.62 79 ALA B N 1
ATOM 1612 C CA . ALA B 1 79 ? -16.484 8.703 -0.887 1 98.62 79 ALA B CA 1
ATOM 1613 C C . A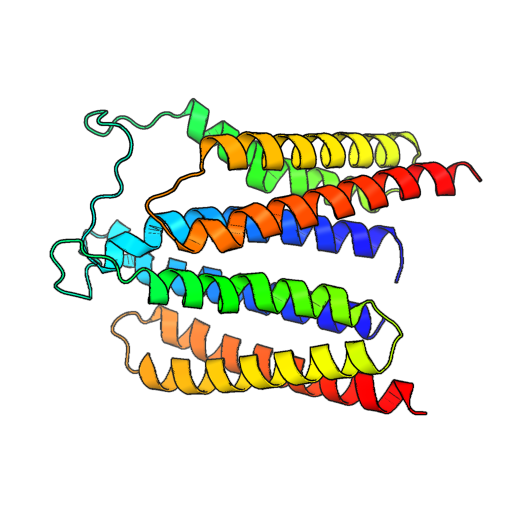LA B 1 79 ? -16.891 7.723 -1.983 1 98.62 79 ALA B C 1
ATOM 1615 O O . ALA B 1 79 ? -17.25 6.578 -1.699 1 98.62 79 ALA B O 1
ATOM 1616 N N . VAL B 1 80 ? -16.797 8.156 -3.195 1 98.81 80 VAL B N 1
ATOM 1617 C CA . VAL B 1 80 ? -17.141 7.297 -4.324 1 98.81 80 VAL B CA 1
ATOM 1618 C C . VAL B 1 80 ? -16.172 6.121 -4.391 1 98.81 80 VAL B C 1
ATOM 1620 O O . VAL B 1 80 ? -16.578 4.969 -4.531 1 98.81 80 VAL B O 1
ATOM 1623 N N . LEU B 1 81 ? -14.914 6.383 -4.262 1 98.88 81 LEU B N 1
ATOM 1624 C CA . LEU B 1 81 ? -13.914 5.328 -4.273 1 98.88 81 LEU B CA 1
ATOM 1625 C C . LEU B 1 81 ? -14.148 4.34 -3.133 1 98.88 81 LEU B C 1
ATOM 1627 O O . LEU B 1 81 ? -14.031 3.129 -3.32 1 98.88 81 LEU B O 1
ATOM 1631 N N . ALA B 1 82 ? -14.484 4.848 -2.004 1 98.88 82 ALA B N 1
ATOM 1632 C CA . ALA B 1 82 ? -14.719 4.012 -0.83 1 98.88 82 ALA B CA 1
ATOM 1633 C C . ALA B 1 82 ? -15.906 3.08 -1.052 1 98.88 82 ALA B C 1
ATOM 1635 O O . ALA B 1 82 ? -15.859 1.898 -0.705 1 98.88 82 ALA B O 1
ATOM 1636 N N . VAL B 1 83 ? -16.906 3.596 -1.63 1 98.88 83 VAL B N 1
ATOM 1637 C CA . VAL B 1 83 ? -18.094 2.791 -1.895 1 98.88 83 VAL B CA 1
ATOM 1638 C C . VAL B 1 83 ? -17.781 1.708 -2.92 1 98.88 83 VAL B C 1
ATOM 1640 O O . VAL B 1 83 ? -18.188 0.558 -2.77 1 98.88 83 VAL B O 1
ATOM 1643 N N . LEU B 1 84 ? -17.047 2.08 -3.934 1 98.69 84 LEU B N 1
ATOM 1644 C CA . LEU B 1 84 ? -16.656 1.114 -4.953 1 98.69 84 LEU B CA 1
ATOM 1645 C C . LEU B 1 84 ? -15.82 -0.01 -4.344 1 98.69 84 LEU B C 1
ATOM 1647 O O . LEU B 1 84 ? -16.016 -1.181 -4.684 1 98.69 84 LEU B O 1
ATOM 1651 N N . ILE B 1 85 ? -14.953 0.293 -3.455 1 98.81 85 ILE B N 1
ATOM 1652 C CA . ILE B 1 85 ? -14.109 -0.714 -2.822 1 98.81 85 ILE B CA 1
ATOM 1653 C C . ILE B 1 85 ? -14.961 -1.621 -1.938 1 98.81 85 ILE B C 1
ATOM 1655 O O . ILE B 1 85 ? -14.742 -2.834 -1.892 1 98.81 85 ILE B O 1
ATOM 1659 N N . ALA B 1 86 ? -15.906 -1.05 -1.241 1 98.81 86 ALA B N 1
ATOM 1660 C CA . ALA B 1 86 ? -16.797 -1.85 -0.398 1 98.81 86 ALA B CA 1
ATOM 1661 C C . ALA B 1 86 ? -17.578 -2.854 -1.232 1 98.81 86 ALA B C 1
ATOM 1663 O O . ALA B 1 86 ? -17.672 -4.031 -0.879 1 98.81 86 ALA B O 1
ATOM 1664 N N . LEU B 1 87 ? -18.094 -2.371 -2.326 1 98.69 87 LEU B N 1
ATOM 1665 C CA . LEU B 1 87 ? -18.859 -3.242 -3.217 1 98.69 87 LEU B CA 1
ATOM 1666 C C . LEU B 1 87 ? -17.953 -4.324 -3.812 1 98.69 87 LEU B C 1
ATOM 1668 O O . LEU B 1 87 ? -18.359 -5.48 -3.92 1 98.69 87 LEU B O 1
ATOM 1672 N N . PHE B 1 88 ? -16.828 -3.98 -4.184 1 98.56 88 PHE B N 1
ATOM 1673 C CA . PHE B 1 88 ? -15.883 -4.945 -4.742 1 98.56 88 PHE B CA 1
ATOM 1674 C C . PHE B 1 88 ? -15.562 -6.035 -3.727 1 98.56 88 PHE B C 1
ATOM 1676 O O . PHE B 1 88 ? -15.523 -7.219 -4.07 1 98.56 88 PHE B O 1
ATOM 1683 N N . ASN B 1 89 ? -15.305 -5.574 -2.484 1 98.56 89 ASN B N 1
ATOM 1684 C CA . ASN B 1 89 ? -14.984 -6.543 -1.439 1 98.56 89 ASN B CA 1
ATOM 1685 C C . ASN B 1 89 ? -16.109 -7.566 -1.267 1 98.56 89 ASN B C 1
ATOM 1687 O O . ASN B 1 89 ? -15.836 -8.758 -1.102 1 98.56 89 ASN B O 1
ATOM 1691 N N . ILE B 1 90 ? -17.281 -7.129 -1.309 1 98.38 90 ILE B N 1
ATOM 1692 C CA . ILE B 1 90 ? -18.438 -8.023 -1.158 1 98.38 90 ILE B CA 1
ATOM 1693 C C . ILE B 1 90 ? -18.5 -8.984 -2.346 1 98.38 90 ILE B C 1
ATOM 1695 O O . ILE B 1 90 ? -18.547 -10.203 -2.168 1 98.38 90 ILE B O 1
ATOM 1699 N N . ALA B 1 91 ? -18.469 -8.477 -3.564 1 97.75 91 ALA B N 1
ATOM 1700 C CA . ALA B 1 91 ? -18.531 -9.297 -4.77 1 97.75 91 ALA B CA 1
ATOM 1701 C C . ALA B 1 91 ? -17.375 -10.297 -4.809 1 97.75 91 ALA B C 1
ATOM 1703 O O . ALA B 1 91 ? -17.578 -11.477 -5.121 1 97.75 91 ALA B O 1
ATOM 1704 N N . HIS B 1 92 ? -16.234 -9.82 -4.488 1 96.44 92 HIS B N 1
ATOM 1705 C CA . HIS B 1 92 ? -15.039 -10.656 -4.531 1 96.44 92 HIS B CA 1
ATOM 1706 C C . HIS B 1 92 ? -15.117 -11.773 -3.492 1 96.44 92 HIS B C 1
ATOM 1708 O O . HIS B 1 92 ? -14.711 -12.906 -3.76 1 96.44 92 HIS B O 1
ATOM 1714 N N . ALA B 1 93 ? -15.617 -11.445 -2.35 1 96.94 93 ALA B N 1
ATOM 1715 C CA . ALA B 1 93 ? -15.773 -12.461 -1.311 1 96.94 93 ALA B CA 1
ATOM 1716 C C . ALA B 1 93 ? -16.734 -13.562 -1.759 1 96.94 93 ALA B C 1
ATOM 1718 O O . ALA B 1 93 ? -16.469 -14.75 -1.528 1 96.94 93 ALA B O 1
ATOM 1719 N N . VAL B 1 94 ? -17.766 -13.211 -2.393 1 96.19 94 VAL B N 1
ATOM 1720 C CA . VAL B 1 94 ? -18.734 -14.18 -2.889 1 96.19 94 VAL B CA 1
ATOM 1721 C C . VAL B 1 94 ? -18.094 -15.078 -3.938 1 96.19 94 VAL B C 1
ATOM 1723 O O . VAL B 1 94 ? -18.359 -16.281 -3.984 1 96.19 94 VAL B O 1
ATOM 1726 N N . MET B 1 95 ? -17.234 -14.531 -4.691 1 93.25 95 MET B N 1
ATOM 1727 C CA . MET B 1 95 ? -16.562 -15.297 -5.746 1 93.25 95 MET B CA 1
ATOM 1728 C C . MET B 1 95 ? -15.469 -16.172 -5.164 1 93.25 95 MET B C 1
ATOM 1730 O O . MET B 1 95 ? -15.164 -17.234 -5.707 1 93.25 95 MET B O 1
ATOM 1734 N N . GLU B 1 96 ? -14.914 -15.742 -4.109 1 93.56 96 GLU B N 1
ATOM 1735 C CA . GLU B 1 96 ? -13.789 -16.453 -3.51 1 93.56 96 GLU B CA 1
ATOM 1736 C C . GLU B 1 96 ? -14.258 -17.562 -2.59 1 93.56 96 GLU B C 1
ATOM 1738 O O . GLU B 1 96 ? -13.594 -18.594 -2.471 1 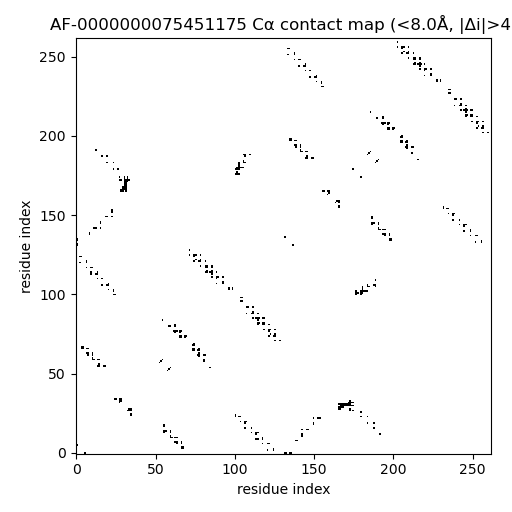93.56 96 GLU B O 1
ATOM 1743 N N . LEU B 1 97 ? -15.414 -17.438 -1.933 1 94.12 97 LEU B N 1
ATOM 1744 C CA . LEU B 1 97 ? -15.898 -18.438 -0.983 1 94.12 97 LEU B CA 1
ATOM 1745 C C . LEU B 1 97 ? -16.984 -19.312 -1.615 1 94.12 97 LEU B C 1
ATOM 1747 O O . LEU B 1 97 ? -17.781 -18.828 -2.416 1 94.12 97 LEU B O 1
ATOM 1751 N N . PRO B 1 98 ? -17.016 -20.656 -1.259 1 95.31 98 PRO B N 1
ATOM 1752 C CA . PRO B 1 98 ? -16.109 -21.391 -0.362 1 95.31 98 PRO B CA 1
ATOM 1753 C C . PRO B 1 98 ? -14.711 -21.562 -0.942 1 95.31 98 PRO B C 1
ATOM 1755 O O . PRO B 1 98 ? -14.531 -21.516 -2.162 1 95.31 98 PRO B O 1
ATOM 1758 N N . SER B 1 99 ? -13.734 -21.594 -0.03 1 93.44 99 SER B N 1
ATOM 1759 C CA . SER B 1 99 ? -12.336 -21.703 -0.438 1 93.44 99 SER B CA 1
ATOM 1760 C C . SER B 1 99 ? -11.648 -22.875 0.256 1 93.44 99 SER B C 1
ATOM 1762 O O . SER B 1 99 ? -11.945 -23.172 1.413 1 93.44 99 SER B O 1
ATOM 1764 N N . ASP B 1 100 ? -10.695 -23.469 -0.469 1 91.81 100 ASP B N 1
ATOM 1765 C CA . ASP B 1 100 ? -9.859 -24.516 0.124 1 91.81 100 ASP B CA 1
ATOM 1766 C C . ASP B 1 100 ? -8.875 -23.922 1.123 1 91.81 100 ASP B C 1
ATOM 1768 O O . ASP B 1 100 ? -8.297 -24.641 1.942 1 91.81 100 ASP B O 1
ATOM 1772 N N . ASN B 1 101 ? -8.656 -22.688 0.984 1 95 101 ASN B N 1
ATOM 1773 C CA . ASN B 1 101 ? -7.793 -21.969 1.916 1 95 101 ASN B CA 1
ATOM 1774 C C . ASN B 1 101 ? -8.586 -21.391 3.082 1 95 101 ASN B C 1
ATOM 1776 O O . ASN B 1 101 ? -9.258 -20.375 2.93 1 95 101 ASN B O 1
ATOM 1780 N N . ALA B 1 102 ? -8.445 -21.969 4.215 1 96.44 102 ALA B N 1
ATOM 1781 C CA . ALA B 1 102 ? -9.25 -21.625 5.383 1 96.44 102 ALA B CA 1
ATOM 1782 C C . ALA B 1 102 ? -8.953 -20.219 5.867 1 96.44 102 ALA B C 1
ATOM 1784 O O . ALA B 1 102 ? -9.773 -19.594 6.543 1 96.44 102 ALA B O 1
ATOM 1785 N N . GLY B 1 103 ? -7.758 -19.75 5.574 1 97.69 103 GLY B N 1
ATOM 1786 C CA . GLY B 1 103 ? -7.398 -18.391 5.953 1 97.69 103 GLY B CA 1
ATOM 1787 C C . GLY B 1 103 ? -8.297 -17.344 5.328 1 97.69 103 GLY B C 1
ATOM 1788 O O . GLY B 1 103 ? -8.5 -16.266 5.906 1 97.69 103 GLY B O 1
ATOM 1789 N N . GLN B 1 104 ? -8.922 -17.641 4.246 1 97.81 104 GLN B N 1
ATOM 1790 C CA . GLN B 1 104 ? -9.766 -16.672 3.537 1 97.81 104 GLN B CA 1
ATOM 1791 C C . GLN B 1 104 ? -11.07 -16.438 4.285 1 97.81 104 GLN B C 1
ATOM 1793 O O . GLN B 1 104 ? -11.719 -15.406 4.098 1 97.81 104 GLN B O 1
ATOM 1798 N N . TYR B 1 105 ? -11.445 -17.281 5.137 1 98.31 105 TYR B N 1
ATOM 1799 C CA . TYR B 1 105 ? -12.648 -17.094 5.934 1 98.31 105 TYR B CA 1
ATOM 1800 C C . TYR B 1 105 ? -12.43 -16.031 7.004 1 98.31 105 TYR B C 1
ATOM 1802 O O . TYR B 1 105 ? -13.391 -15.523 7.59 1 98.31 105 TYR B O 1
ATOM 1810 N N . VAL B 1 106 ? -11.18 -15.734 7.289 1 98.31 106 VAL B N 1
ATOM 1811 C CA . VAL B 1 106 ? -10.844 -14.633 8.188 1 98.31 106 VAL B CA 1
ATOM 1812 C C . VAL B 1 106 ? -10.688 -13.344 7.391 1 98.31 106 VAL B C 1
ATOM 1814 O O . VAL B 1 106 ? -11.25 -12.305 7.75 1 98.31 106 VAL B O 1
ATOM 1817 N N . VAL B 1 107 ? -9.992 -13.438 6.262 1 98.5 107 VAL B N 1
ATOM 1818 C CA . VAL B 1 107 ? -9.602 -12.25 5.504 1 98.5 107 VAL B CA 1
ATOM 1819 C C . VAL B 1 107 ? -10.828 -11.625 4.844 1 98.5 107 VAL B C 1
ATOM 1821 O O . VAL B 1 107 ? -11.047 -10.422 4.945 1 98.5 107 VAL B O 1
ATOM 1824 N N . MET B 1 108 ? -11.711 -12.359 4.262 1 98.44 108 MET B N 1
ATOM 1825 C CA . MET B 1 108 ? -12.805 -11.844 3.441 1 98.44 108 MET B CA 1
ATOM 1826 C C . MET B 1 108 ? -13.812 -11.078 4.297 1 98.44 108 MET B C 1
ATOM 1828 O O . MET B 1 108 ? -14.133 -9.93 4.004 1 98.44 108 MET B O 1
ATOM 1832 N N . PRO B 1 109 ? -14.266 -11.648 5.41 1 98.44 109 PRO B N 1
ATOM 1833 C CA . PRO B 1 109 ? -15.211 -10.867 6.211 1 98.44 109 PRO B CA 1
ATOM 1834 C C . PRO B 1 109 ? -14.578 -9.602 6.793 1 98.44 109 PRO B C 1
ATOM 1836 O O . PRO B 1 109 ? -15.25 -8.57 6.914 1 98.44 109 PRO B O 1
ATOM 1839 N N . THR B 1 110 ? -13.328 -9.711 7.156 1 98.75 110 THR B N 1
ATOM 1840 C CA . THR B 1 110 ? -12.648 -8.547 7.695 1 98.75 110 THR B CA 1
ATOM 1841 C C . THR B 1 110 ? -12.57 -7.434 6.656 1 98.75 110 THR B C 1
ATOM 1843 O O . THR B 1 110 ? -12.82 -6.266 6.965 1 98.75 110 THR B O 1
ATOM 1846 N N . MET B 1 111 ? -12.297 -7.836 5.438 1 98.69 111 MET B N 1
ATOM 1847 C CA . MET B 1 111 ? -12.18 -6.844 4.371 1 98.69 111 MET B CA 1
ATOM 1848 C C . MET B 1 111 ? -13.539 -6.219 4.062 1 98.69 111 MET B C 1
ATOM 1850 O O . MET B 1 111 ? -13.625 -5.035 3.74 1 98.69 111 MET B O 1
ATOM 1854 N N . ILE B 1 112 ? -14.578 -6.98 4.145 1 98.81 112 ILE B N 1
ATOM 1855 C CA . ILE B 1 112 ? -15.922 -6.441 3.947 1 98.81 112 ILE B CA 1
ATOM 1856 C C . ILE B 1 112 ? -16.219 -5.402 5.023 1 98.81 112 ILE B C 1
ATOM 1858 O O . ILE B 1 112 ? -16.688 -4.305 4.723 1 98.81 112 ILE B O 1
ATOM 1862 N N . LEU B 1 113 ? -15.875 -5.727 6.246 1 98.81 113 LEU B N 1
ATOM 1863 C CA . LEU B 1 113 ? -16.141 -4.824 7.359 1 98.81 113 LEU B CA 1
ATOM 1864 C C . LEU B 1 113 ? -15.352 -3.523 7.199 1 98.81 113 LEU B C 1
ATOM 1866 O O . LEU B 1 113 ? -15.914 -2.436 7.348 1 98.81 113 LEU B O 1
ATOM 1870 N N . ILE B 1 114 ? -14.086 -3.635 6.883 1 98.81 114 ILE B N 1
ATOM 1871 C CA . ILE B 1 114 ? -13.242 -2.459 6.695 1 98.81 114 ILE B CA 1
ATOM 1872 C C . ILE B 1 114 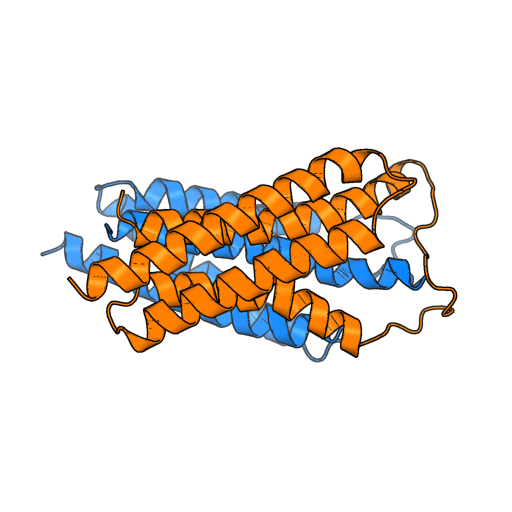? -13.812 -1.591 5.578 1 98.81 114 ILE B C 1
ATOM 1874 O O . ILE B 1 114 ? -13.906 -0.369 5.719 1 98.81 114 ILE B O 1
ATOM 1878 N N . GLY B 1 115 ? -14.188 -2.225 4.48 1 98.88 115 GLY B N 1
ATOM 1879 C CA . GLY B 1 115 ? -14.742 -1.486 3.359 1 98.88 115 GLY B CA 1
ATOM 1880 C C . GLY B 1 115 ? -16.016 -0.747 3.703 1 98.88 115 GLY B C 1
ATOM 1881 O O . GLY B 1 115 ? -16.203 0.403 3.301 1 98.88 115 GLY B O 1
ATOM 1882 N N . LEU B 1 116 ? -16.875 -1.35 4.465 1 98.88 116 LEU B N 1
ATOM 1883 C CA . LEU B 1 116 ? -18.141 -0.732 4.848 1 98.88 116 LEU B CA 1
ATOM 1884 C C . LEU B 1 116 ? -17.906 0.449 5.785 1 98.88 116 LEU B C 1
ATOM 1886 O O . LEU B 1 116 ? -18.516 1.506 5.625 1 98.88 116 LEU B O 1
ATOM 1890 N N . VAL B 1 117 ? -17.031 0.27 6.758 1 98.88 117 VAL B N 1
ATOM 1891 C CA . VAL B 1 117 ? -16.719 1.354 7.684 1 98.88 117 VAL B CA 1
ATOM 1892 C C . VAL B 1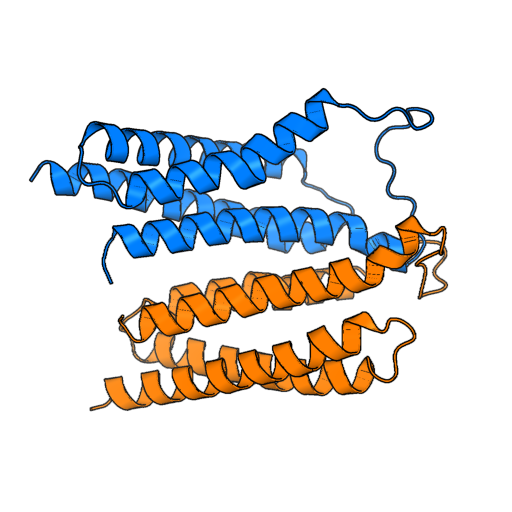 117 ? -16.078 2.512 6.926 1 98.88 117 VAL B C 1
ATOM 1894 O O . VAL B 1 117 ? -16.406 3.678 7.176 1 98.88 117 VAL B O 1
ATOM 1897 N N . LEU B 1 118 ? -15.188 2.154 6.016 1 98.88 118 LEU B N 1
ATOM 1898 C CA . LEU B 1 118 ? -14.547 3.172 5.191 1 98.88 118 LEU B CA 1
ATOM 1899 C C . LEU B 1 118 ? -15.578 3.963 4.395 1 98.88 118 LEU B C 1
ATOM 1901 O O . LEU B 1 118 ? -15.555 5.195 4.395 1 98.88 118 LEU B O 1
ATOM 1905 N N . ALA B 1 119 ? -16.484 3.275 3.74 1 98.81 119 ALA B N 1
ATOM 1906 C CA . ALA B 1 119 ? -17.531 3.936 2.961 1 98.81 119 ALA B CA 1
ATOM 1907 C C . ALA B 1 119 ? -18.406 4.824 3.848 1 98.81 119 ALA B C 1
ATOM 1909 O O . ALA B 1 119 ? -18.672 5.977 3.502 1 98.81 119 ALA B O 1
ATOM 1910 N N . TRP B 1 120 ? -18.734 4.305 4.973 1 98.69 120 TRP B N 1
ATOM 1911 C CA . TRP B 1 120 ? -19.578 5.047 5.91 1 98.69 120 TRP B CA 1
ATOM 1912 C C . TRP B 1 120 ? -18.891 6.32 6.375 1 98.69 120 TRP B C 1
ATOM 1914 O O . TRP B 1 120 ? -19.469 7.406 6.316 1 98.69 120 TRP B O 1
ATOM 1924 N N . GLN B 1 121 ? -17.656 6.199 6.793 1 98.19 121 GLN B N 1
ATOM 1925 C CA . GLN B 1 121 ? -16.891 7.344 7.266 1 98.19 121 GLN B CA 1
ATOM 1926 C C . GLN B 1 121 ? -16.688 8.367 6.152 1 98.19 121 GLN B C 1
ATOM 1928 O O . GLN B 1 121 ? -16.703 9.578 6.398 1 98.19 121 GLN B O 1
ATOM 1933 N N . SER B 1 122 ? -16.516 7.895 5.004 1 98.25 122 SER B N 1
ATOM 1934 C CA . SER B 1 122 ? -16.25 8.781 3.875 1 98.25 122 SER B CA 1
ATOM 1935 C C . SER B 1 122 ? -17.5 9.57 3.498 1 98.25 122 SER B C 1
ATOM 1937 O O . SER B 1 122 ? -17.422 10.758 3.186 1 98.25 122 SER B O 1
ATOM 1939 N N . ILE B 1 123 ? -18.609 8.914 3.502 1 97.94 123 ILE B N 1
ATOM 1940 C CA . ILE B 1 123 ? -19.875 9.586 3.215 1 97.94 123 ILE B CA 1
ATOM 1941 C C . ILE B 1 123 ? -20.156 10.633 4.289 1 97.94 123 ILE B C 1
ATOM 1943 O O . ILE B 1 123 ? -20.578 11.75 3.984 1 97.94 123 ILE B O 1
ATOM 1947 N N . GLN B 1 124 ? -19.859 10.32 5.531 1 96.75 124 GLN B N 1
ATOM 1948 C CA . GLN B 1 124 ? -20.047 11.266 6.625 1 96.75 124 GLN B CA 1
ATOM 1949 C C . GLN B 1 124 ? -19.125 12.477 6.473 1 96.75 124 GLN B C 1
ATOM 1951 O O . GLN B 1 124 ? -19.516 13.602 6.805 1 96.75 124 GLN B O 1
ATOM 1956 N N . HIS B 1 125 ? -17.969 12.156 6.012 1 95.31 125 HIS B N 1
ATOM 1957 C CA . HIS B 1 125 ? -16.984 13.227 5.812 1 95.31 125 HIS B CA 1
ATOM 1958 C C . HIS B 1 125 ? -17.484 14.25 4.797 1 95.31 125 HIS B C 1
ATOM 1960 O O . HIS B 1 125 ? -17.234 15.445 4.941 1 95.31 125 HIS B O 1
ATOM 1966 N N . VAL B 1 126 ? -18.172 13.852 3.773 1 95.44 126 VAL B N 1
ATOM 1967 C CA . VAL B 1 126 ? -18.75 14.742 2.766 1 95.44 126 VAL B CA 1
ATOM 1968 C C . VAL B 1 126 ? -19.875 15.562 3.381 1 95.44 126 VAL B C 1
ATOM 1970 O O . VAL B 1 126 ? -19.938 16.781 3.18 1 95.44 126 VAL B O 1
ATOM 1973 N N . ARG B 1 127 ? -20.625 15.008 4.211 1 94.69 127 ARG B N 1
ATOM 1974 C CA . ARG B 1 127 ? -21.797 15.648 4.797 1 94.69 127 ARG B CA 1
ATOM 1975 C C . ARG B 1 127 ? -21.391 16.719 5.812 1 94.69 127 ARG B C 1
ATOM 1977 O O . ARG B 1 127 ? -22.031 17.75 5.922 1 94.69 127 ARG B O 1
ATOM 1984 N N . GLU B 1 128 ? -20.344 16.469 6.52 1 88.12 128 GLU B N 1
ATOM 1985 C CA . GLU B 1 128 ? -19.875 17.391 7.535 1 88.12 128 GLU B CA 1
ATOM 1986 C C . GLU B 1 128 ? -19.266 18.641 6.902 1 88.12 128 GLU B C 1
ATOM 1988 O O . GLU B 1 128 ? -19.25 19.719 7.516 1 88.12 128 GLU B O 1
ATOM 1993 N N . GLY B 1 129 ? -18.609 18.484 5.812 1 75.81 129 GLY B N 1
ATOM 1994 C CA . GLY B 1 129 ? -18.062 19.656 5.145 1 75.81 129 GLY B CA 1
ATOM 1995 C C . GLY B 1 129 ? -19.125 20.562 4.551 1 75.81 129 GLY B C 1
ATOM 1996 O O . GLY B 1 129 ? -18.844 21.719 4.23 1 75.81 129 GLY B O 1
ATOM 1997 N N . GLN B 1 130 ? -20.266 20.062 4.387 1 71.06 130 GLN B N 1
ATOM 1998 C CA . GLN B 1 130 ? -21.391 20.859 3.873 1 71.06 130 GLN B CA 1
ATOM 1999 C C . GLN B 1 130 ? -22.094 21.594 5 1 71.06 130 GLN B C 1
ATOM 2001 O O . GLN B 1 130 ? -22.859 22.531 4.75 1 71.06 130 GLN B O 1
ATOM 2006 N N . ARG B 1 131 ? -21.734 21.297 6.297 1 59.25 131 ARG B N 1
ATOM 2007 C CA . ARG B 1 131 ? -22.328 22.016 7.414 1 59.25 131 ARG B CA 1
ATOM 2008 C C . ARG B 1 131 ? -21.422 23.156 7.863 1 59.25 131 ARG B C 1
ATOM 2010 O O . ARG B 1 131 ? -20.203 23.078 7.742 1 59.25 131 ARG B O 1
#

Radius of gyration: 19.41 Å; Cα contacts (8 Å, |Δi|>4): 303; chains: 2; bounding box: 45×57×38 Å

Sequence (262 aa):
MTKGMKIAVLWLLVICGFASHSVCDMLPMFWGKDMAVVATDGNVDQGMMVFMMLLSFFVPVCGIFCSWQRAKALRITNAVLAVLIALFNIAHAVMELPSDNAGQYVVMPTMILIGLVLAWQSIQHVREGQRMTKGMKIAVLWLLVICGFASHSVCDMLPMFWGKDMAVVATDGNVDQGMMVFMMLLSFFVPVCGIFCSWQRAKALRITNAVLAVLIALFNIAHAVMELPSDNAGQYVVMPTMILIGLVLAWQSIQHVREGQR

Organism: Prevotella dentalis (strain ATCC 49559 / DSM 3688 / JCM 13448 / NCTC 12043 / ES 2772) (NCBI:txid908937)